Protein AF-A0A9P7VK94-F1 (afdb_monomer_lite)

Structure (mmCIF, N/CA/C/O backbone):
data_AF-A0A9P7VK94-F1
#
_entry.id   AF-A0A9P7VK94-F1
#
loop_
_atom_site.group_PDB
_atom_site.id
_atom_site.type_symbol
_atom_site.label_atom_id
_atom_site.label_alt_id
_atom_site.label_comp_id
_atom_site.label_asym_id
_atom_site.label_entity_id
_atom_site.label_seq_id
_atom_site.pdbx_PDB_ins_code
_atom_site.Cartn_x
_atom_site.Cartn_y
_atom_site.Cartn_z
_atom_site.occupancy
_atom_site.B_iso_or_equiv
_atom_site.auth_seq_id
_atom_site.auth_comp_id
_atom_site.auth_asym_id
_atom_site.auth_atom_id
_atom_site.pdbx_PDB_model_num
ATOM 1 N N . MET A 1 1 ? -29.814 30.868 -42.025 1.00 38.53 1 MET A N 1
ATOM 2 C CA . MET A 1 1 ? -28.896 31.730 -41.254 1.00 38.53 1 MET A CA 1
ATOM 3 C C . MET A 1 1 ? -28.331 30.869 -40.139 1.00 38.53 1 MET A C 1
ATOM 5 O O . MET A 1 1 ? -29.033 30.628 -39.169 1.00 38.53 1 MET A O 1
ATOM 9 N N . ALA A 1 2 ? -27.165 30.265 -40.372 1.00 44.91 2 ALA A N 1
ATOM 10 C CA . ALA A 1 2 ? -26.504 29.374 -39.423 1.00 44.91 2 ALA A CA 1
ATOM 11 C C . ALA A 1 2 ? -25.510 30.204 -38.603 1.00 44.91 2 ALA A C 1
ATOM 13 O O . ALA A 1 2 ? -24.722 30.949 -39.180 1.00 44.91 2 ALA A O 1
ATOM 14 N N . ASN A 1 3 ? -25.620 30.132 -37.278 1.00 48.69 3 ASN A N 1
ATOM 15 C CA . ASN A 1 3 ? -24.718 30.803 -36.350 1.00 48.69 3 ASN A CA 1
ATOM 16 C C . ASN A 1 3 ? -23.405 30.014 -36.275 1.00 48.69 3 ASN A C 1
ATOM 18 O O . ASN A 1 3 ? -23.358 28.971 -35.626 1.00 48.69 3 ASN A O 1
ATOM 22 N N . ASP A 1 4 ? -22.361 30.529 -36.921 1.00 53.28 4 ASP A N 1
ATOM 23 C CA . ASP A 1 4 ? -20.974 30.137 -36.674 1.00 53.28 4 ASP A CA 1
ATOM 24 C C . ASP A 1 4 ? -20.522 30.735 -35.334 1.00 53.28 4 ASP A C 1
ATOM 26 O O . ASP A 1 4 ? -20.194 31.919 -35.235 1.00 53.28 4 ASP A O 1
ATOM 30 N N . LEU A 1 5 ? -20.528 29.918 -34.280 1.00 63.12 5 LEU A N 1
ATOM 31 C CA . LEU A 1 5 ? -19.783 30.199 -33.054 1.00 63.12 5 LEU A CA 1
ATOM 32 C C . LEU A 1 5 ? -18.404 29.534 -33.174 1.00 63.12 5 LEU A C 1
ATOM 34 O O . LEU A 1 5 ? -18.348 28.326 -33.415 1.00 63.12 5 LEU A O 1
ATOM 38 N N . PRO A 1 6 ? -17.292 30.272 -33.003 1.00 62.91 6 PRO A N 1
ATOM 39 C CA . PRO A 1 6 ? -15.970 29.661 -32.990 1.00 62.91 6 PRO A CA 1
ATOM 40 C C . PRO A 1 6 ? -15.836 28.707 -31.789 1.00 62.91 6 PRO A C 1
ATOM 42 O O . PRO A 1 6 ? -16.446 28.954 -30.741 1.00 62.91 6 PRO A O 1
ATOM 45 N N . PRO A 1 7 ? -15.045 27.623 -31.910 1.00 61.84 7 PRO A N 1
ATOM 46 C CA . PRO A 1 7 ? -14.810 26.705 -30.804 1.00 61.84 7 PRO A CA 1
ATOM 47 C C . PRO A 1 7 ? -14.194 27.482 -29.640 1.00 61.84 7 PRO A C 1
ATOM 49 O O . PRO A 1 7 ? -13.179 28.163 -29.795 1.00 61.84 7 PRO A O 1
ATOM 52 N N . GLN A 1 8 ? -14.838 27.410 -28.477 1.00 61.84 8 GLN A N 1
ATOM 53 C CA . GLN A 1 8 ? -14.314 28.001 -27.254 1.00 61.84 8 GLN A CA 1
ATOM 54 C C . GLN A 1 8 ? -12.980 27.316 -26.950 1.00 61.84 8 GLN A C 1
ATOM 56 O O . GLN A 1 8 ? -12.931 26.120 -26.666 1.00 61.84 8 GLN A O 1
ATOM 61 N N . SER A 1 9 ? -11.893 28.071 -27.091 1.00 56.62 9 SER A N 1
ATOM 62 C CA . SER A 1 9 ? -10.553 27.633 -26.724 1.00 56.62 9 SER A CA 1
ATOM 63 C C . SER A 1 9 ? -10.539 27.359 -25.224 1.00 56.62 9 SER A C 1
ATOM 65 O O . SER A 1 9 ? -10.629 28.286 -24.420 1.00 56.62 9 SER A O 1
ATOM 67 N N . LEU A 1 10 ? -10.465 26.081 -24.851 1.00 58.06 10 LEU A N 1
ATOM 68 C CA . LEU A 1 10 ? -10.160 25.659 -23.488 1.00 58.06 10 LEU A CA 1
ATOM 69 C C . LEU A 1 10 ? -8.702 26.037 -23.218 1.00 58.06 10 LEU A C 1
ATOM 71 O O . LEU A 1 10 ? -7.778 25.274 -23.504 1.00 58.06 10 LEU A O 1
ATOM 75 N N . ALA A 1 11 ? -8.487 27.258 -22.732 1.00 57.84 11 ALA A N 1
ATOM 76 C CA . ALA A 1 11 ? -7.175 27.697 -22.298 1.00 57.84 11 ALA A CA 1
ATOM 77 C C . ALA A 1 11 ? -6.718 26.790 -21.144 1.00 57.84 11 ALA A C 1
ATOM 79 O O . ALA A 1 11 ? -7.405 26.665 -20.132 1.00 57.84 11 ALA A O 1
ATOM 80 N N . LEU A 1 12 ? -5.535 26.180 -21.285 1.00 49.38 12 LEU A N 1
ATOM 81 C CA . LEU A 1 12 ? -4.895 25.322 -20.271 1.00 49.38 12 LEU A CA 1
ATOM 82 C C . LEU A 1 12 ? -4.731 26.010 -18.898 1.00 49.38 12 LEU A C 1
ATOM 84 O O . LEU A 1 12 ? -4.459 25.347 -17.901 1.00 49.38 12 LEU A O 1
ATOM 88 N N . SER A 1 13 ? -4.928 27.327 -18.848 1.00 57.56 13 SER A N 1
ATOM 89 C CA . SER A 1 13 ? -4.998 28.158 -17.650 1.00 57.56 13 SER A CA 1
ATOM 90 C C . SER A 1 13 ? -6.129 27.770 -16.684 1.00 57.56 13 SER A C 1
ATOM 92 O O . SER A 1 13 ? -5.960 27.960 -15.485 1.00 57.56 13 SER A O 1
ATOM 94 N N . ASP A 1 14 ? -7.241 27.206 -17.173 1.00 54.38 14 ASP A N 1
ATOM 95 C CA . ASP A 1 14 ? -8.394 26.806 -16.337 1.00 54.38 14 ASP A CA 1
ATOM 96 C C . ASP A 1 14 ? -8.259 25.392 -15.745 1.00 54.38 14 ASP A C 1
ATOM 98 O O . ASP A 1 14 ? -9.015 25.001 -14.859 1.00 54.38 14 ASP A O 1
ATOM 102 N N . ILE A 1 15 ? -7.279 24.605 -16.200 1.00 57.62 15 ILE A N 1
ATOM 103 C CA . ILE A 1 15 ? -7.054 23.237 -15.698 1.00 57.62 15 ILE A CA 1
ATOM 104 C C . ILE A 1 15 ? -6.127 23.231 -14.474 1.00 57.62 15 ILE A C 1
ATOM 106 O O . ILE A 1 15 ? -6.078 22.249 -13.734 1.00 57.62 15 ILE A O 1
ATOM 110 N N . ILE A 1 16 ? -5.442 24.340 -14.184 1.00 59.62 16 ILE A N 1
ATOM 111 C CA . ILE A 1 16 ? -4.574 24.461 -13.008 1.00 59.62 16 ILE A CA 1
ATOM 112 C C . ILE A 1 16 ? -5.242 25.349 -11.960 1.00 59.62 16 ILE A C 1
ATOM 114 O O . ILE A 1 16 ? -4.695 26.349 -11.499 1.00 59.62 16 ILE A O 1
ATOM 118 N N . HIS A 1 17 ? -6.432 24.946 -11.517 1.00 55.78 17 HIS A N 1
ATOM 119 C CA . HIS A 1 17 ? -6.844 25.288 -10.163 1.00 55.78 17 HIS A CA 1
ATOM 120 C C . HIS A 1 17 ? -5.947 24.501 -9.211 1.00 55.78 17 HIS A C 1
ATOM 122 O O . HIS A 1 17 ? -6.201 23.342 -8.887 1.00 55.78 17 HIS A O 1
ATOM 128 N N . THR A 1 18 ? -4.848 25.135 -8.801 1.00 55.19 18 THR A N 1
ATOM 129 C CA . THR A 1 18 ? -4.023 24.698 -7.681 1.00 55.19 18 THR A CA 1
ATOM 130 C C . THR A 1 18 ? -4.954 24.474 -6.500 1.00 55.19 18 THR A C 1
ATOM 132 O O . THR A 1 18 ? -5.489 25.433 -5.937 1.00 55.19 18 THR A O 1
ATOM 135 N N . MET A 1 19 ? -5.204 23.206 -6.180 1.00 52.84 19 MET A N 1
ATOM 136 C CA . MET A 1 19 ? -5.904 22.806 -4.971 1.00 52.84 19 MET A CA 1
ATOM 137 C C . MET A 1 19 ? -5.321 23.614 -3.815 1.00 52.84 19 MET A C 1
ATOM 139 O O . MET A 1 19 ? -4.117 23.572 -3.557 1.00 52.84 19 MET A O 1
ATOM 143 N N . SER A 1 20 ? -6.184 24.416 -3.198 1.00 56.31 20 SER A N 1
ATOM 144 C CA . SER A 1 20 ? -5.881 25.197 -2.007 1.00 56.31 20 SER A CA 1
ATOM 145 C C . SER A 1 20 ? -5.134 24.312 -1.002 1.00 56.31 20 SER A C 1
ATOM 147 O O . SER A 1 20 ? -5.632 23.222 -0.697 1.00 56.31 20 SER A O 1
ATOM 149 N N . PRO A 1 21 ? -3.956 24.708 -0.490 1.00 57.28 21 PRO A N 1
ATOM 150 C CA . PRO A 1 21 ? -3.317 23.946 0.566 1.00 57.28 21 PRO A CA 1
ATOM 151 C C . PRO A 1 21 ? -4.213 24.023 1.806 1.00 57.28 21 PRO A C 1
ATOM 153 O O . PRO A 1 21 ? -4.443 25.100 2.357 1.00 57.28 21 PRO A O 1
ATOM 156 N N . SER A 1 22 ? -4.742 22.879 2.247 1.00 56.97 22 SER A N 1
ATOM 157 C CA . SER A 1 22 ? -5.351 22.780 3.572 1.00 56.97 22 SER A CA 1
ATOM 158 C C . SER A 1 22 ? -4.338 23.256 4.621 1.00 56.97 22 SER A C 1
ATOM 160 O O . SER A 1 22 ? -3.178 22.840 4.562 1.00 56.97 22 SER A O 1
ATOM 162 N N . PRO A 1 23 ? -4.732 24.104 5.588 1.00 53.62 23 PRO A N 1
ATOM 163 C CA . PRO A 1 23 ? -3.851 24.462 6.687 1.00 53.62 23 PRO A CA 1
ATOM 164 C C . PRO A 1 23 ? -3.536 23.195 7.489 1.00 53.62 23 PRO A C 1
ATOM 166 O O . PRO A 1 23 ? -4.416 22.597 8.108 1.00 53.62 23 PRO A O 1
ATOM 169 N N . ALA A 1 24 ? -2.279 22.758 7.428 1.00 54.72 24 ALA A N 1
ATOM 170 C CA . ALA A 1 24 ? -1.768 21.678 8.258 1.00 54.72 24 ALA A CA 1
ATOM 171 C C . ALA A 1 24 ? -1.848 22.080 9.745 1.00 54.72 24 ALA A C 1
ATOM 173 O O . ALA A 1 24 ? -1.677 23.262 10.065 1.00 54.72 24 ALA A O 1
ATOM 174 N N . PRO A 1 25 ? -2.088 21.130 10.668 1.00 52.72 25 PRO A N 1
ATOM 175 C CA . PRO A 1 25 ? -2.047 21.412 12.096 1.00 52.72 25 PRO A CA 1
ATOM 176 C C . PRO A 1 25 ? -0.659 21.943 12.468 1.00 52.72 25 PRO A C 1
ATOM 178 O O . PRO A 1 25 ? 0.363 21.336 12.143 1.00 52.72 25 PRO A O 1
ATOM 181 N N . GLN A 1 26 ? -0.624 23.101 13.128 1.00 49.91 26 GLN A N 1
ATOM 182 C CA . GLN A 1 26 ? 0.601 23.686 13.657 1.00 49.91 26 GLN A CA 1
ATOM 183 C C . GLN A 1 26 ? 1.147 22.765 14.748 1.00 49.91 26 GLN A C 1
ATOM 185 O O . GLN A 1 26 ? 0.704 22.809 15.893 1.00 49.91 26 GLN A O 1
ATOM 190 N N . ASN A 1 27 ? 2.106 21.917 14.382 1.00 42.09 27 ASN A N 1
ATOM 191 C CA . ASN A 1 27 ? 2.910 21.179 15.339 1.00 42.09 27 ASN A CA 1
ATOM 192 C C . ASN A 1 27 ? 3.916 22.166 15.946 1.00 42.09 27 ASN A C 1
ATOM 194 O O . ASN A 1 27 ? 5.015 22.368 15.427 1.00 42.09 27 ASN A O 1
ATOM 198 N N . MET A 1 28 ? 3.487 22.873 16.992 1.00 48.66 28 MET A N 1
ATOM 199 C CA . MET A 1 28 ? 4.412 23.529 17.904 1.00 48.66 28 MET A CA 1
ATOM 200 C C . MET A 1 28 ? 5.128 22.428 18.675 1.00 48.66 28 MET A C 1
ATOM 202 O O . MET A 1 28 ? 4.558 21.899 19.614 1.00 48.66 28 MET A O 1
ATOM 206 N N . GLU A 1 29 ? 6.344 22.085 18.261 1.00 44.62 29 GLU A N 1
ATOM 207 C CA . GLU A 1 29 ? 7.448 21.783 19.176 1.00 44.62 29 GLU A CA 1
ATOM 208 C C . GLU A 1 29 ? 8.745 21.635 18.379 1.00 44.62 29 GLU A C 1
ATOM 210 O O . GLU A 1 29 ? 9.026 20.672 17.668 1.00 44.62 29 GLU A O 1
ATOM 215 N N . GLN A 1 30 ? 9.512 22.712 18.460 1.00 44.06 30 GLN A N 1
ATOM 216 C CA . GLN A 1 30 ? 10.820 22.888 17.878 1.00 44.06 30 GLN A CA 1
ATOM 217 C C . GLN A 1 30 ? 11.860 22.221 18.786 1.00 44.06 30 GLN A C 1
ATOM 219 O O . GLN A 1 30 ? 11.897 22.482 19.986 1.00 44.06 30 GLN A O 1
ATOM 224 N N . SER A 1 31 ? 12.817 21.546 18.147 1.00 44.50 31 SER A N 1
ATOM 225 C CA . SER A 1 31 ? 14.194 21.310 18.615 1.00 44.50 31 SER A CA 1
ATOM 226 C C . SER A 1 31 ? 14.455 20.082 19.500 1.00 44.50 31 SER A C 1
ATOM 228 O O . SER A 1 31 ? 14.476 20.181 20.719 1.00 44.50 31 SER A O 1
ATOM 230 N N . GLN A 1 32 ? 14.935 18.995 18.891 1.00 42.47 32 GLN A N 1
ATOM 231 C CA . GLN A 1 32 ? 16.367 18.688 18.991 1.00 42.47 32 GLN A CA 1
ATOM 232 C C . GLN A 1 32 ? 16.825 17.721 17.893 1.00 42.47 32 GLN A C 1
ATOM 234 O O . GLN A 1 32 ? 16.215 16.700 17.604 1.00 42.47 32 GLN A O 1
ATOM 239 N N . SER A 1 33 ? 17.906 18.144 17.251 1.00 43.62 33 SER A N 1
ATOM 240 C CA . SER A 1 33 ? 18.686 17.455 16.232 1.00 43.62 33 SER A CA 1
ATOM 241 C C . SER A 1 33 ? 19.326 16.166 16.767 1.00 43.62 33 SER A C 1
ATOM 243 O O . SER A 1 33 ? 19.689 16.117 17.940 1.00 43.62 33 SER A O 1
ATOM 245 N N . VAL A 1 34 ? 19.562 15.210 15.861 1.00 42.47 34 VAL A N 1
ATOM 246 C CA . VAL A 1 34 ? 20.831 14.481 15.628 1.00 42.47 34 VAL A CA 1
ATOM 247 C C . VAL A 1 34 ? 20.590 12.978 15.389 1.00 42.47 34 VAL A C 1
ATOM 249 O O . VAL A 1 34 ? 20.201 12.243 16.283 1.00 42.47 34 VAL A O 1
ATOM 252 N N . ASN A 1 35 ? 20.965 12.556 14.177 1.00 40.16 35 ASN A N 1
ATOM 253 C CA . ASN A 1 35 ? 21.315 11.206 13.719 1.00 40.16 35 ASN A CA 1
ATOM 254 C C . ASN A 1 35 ? 20.217 10.149 13.535 1.00 40.16 35 ASN A C 1
ATOM 256 O O . ASN A 1 35 ? 19.544 9.696 14.451 1.00 40.16 35 ASN A O 1
ATOM 260 N N . GLY A 1 36 ? 20.123 9.695 12.283 1.00 47.69 36 GLY A N 1
ATOM 261 C CA . GLY A 1 36 ? 19.383 8.510 11.900 1.00 47.69 36 GLY A CA 1
ATOM 262 C C . GLY A 1 36 ? 20.110 7.241 12.322 1.00 47.69 36 GLY A C 1
ATOM 263 O O . GLY A 1 36 ? 21.215 6.997 11.860 1.00 47.69 36 GLY A O 1
ATOM 264 N N . THR A 1 37 ? 19.437 6.446 13.145 1.00 47.00 37 THR A N 1
ATOM 265 C CA . THR A 1 37 ? 19.508 4.971 13.205 1.00 47.00 37 THR A CA 1
ATOM 266 C C . THR A 1 37 ? 18.325 4.358 13.975 1.00 47.00 37 THR A C 1
ATOM 268 O O . THR A 1 37 ? 18.226 3.140 14.057 1.00 47.00 37 THR A O 1
ATOM 271 N N . ASP A 1 38 ? 17.370 5.149 14.473 1.00 43.16 38 ASP A N 1
ATOM 272 C CA . ASP A 1 38 ? 16.399 4.646 15.462 1.00 43.16 38 ASP A CA 1
ATOM 273 C C . ASP A 1 38 ? 15.073 4.157 14.855 1.00 43.16 38 ASP A C 1
ATOM 275 O O . ASP A 1 38 ? 14.166 3.716 15.565 1.00 43.16 38 ASP A O 1
ATOM 279 N N . THR A 1 39 ? 14.925 4.196 13.527 1.00 49.41 39 THR A N 1
ATOM 280 C CA . THR A 1 39 ? 13.694 3.713 12.879 1.00 49.41 39 THR A CA 1
ATOM 281 C C . THR A 1 39 ? 13.597 2.181 12.886 1.00 49.41 39 THR A C 1
ATOM 283 O O . THR A 1 39 ? 12.490 1.649 12.848 1.00 49.41 39 THR A O 1
ATOM 286 N N . GLU A 1 40 ? 14.718 1.458 13.002 1.00 49.66 40 GLU A N 1
ATOM 287 C CA . GLU A 1 40 ? 14.709 -0.012 13.068 1.00 49.66 40 GLU A CA 1
ATOM 288 C C . GLU A 1 40 ? 14.445 -0.573 14.473 1.00 49.66 40 GLU A C 1
ATOM 290 O O . GLU A 1 40 ? 13.858 -1.650 14.594 1.00 49.66 40 GLU A O 1
ATOM 295 N N . GLU A 1 41 ? 14.814 0.129 15.549 1.00 46.66 41 GLU A N 1
ATOM 296 C CA . GLU A 1 41 ? 14.575 -0.379 16.910 1.00 46.66 41 GLU A CA 1
ATOM 297 C C . GLU A 1 41 ? 13.103 -0.308 17.317 1.00 46.66 41 GLU A C 1
ATOM 299 O O . GLU A 1 41 ? 12.611 -1.197 18.017 1.00 46.66 41 GLU A O 1
ATOM 304 N N . ARG A 1 42 ? 12.344 0.665 16.796 1.00 46.56 42 ARG A N 1
ATOM 305 C CA . ARG A 1 42 ? 10.898 0.727 17.051 1.00 46.56 42 ARG A CA 1
ATOM 306 C C . ARG A 1 42 ? 10.138 -0.461 16.451 1.00 46.56 42 ARG A C 1
ATOM 308 O O . ARG A 1 42 ? 9.092 -0.829 16.977 1.00 46.56 42 ARG A O 1
ATOM 315 N N . ALA A 1 43 ? 10.669 -1.088 15.401 1.00 47.91 43 ALA A N 1
ATOM 316 C CA . ALA A 1 43 ? 10.072 -2.272 14.784 1.00 47.91 43 ALA A CA 1
ATOM 317 C C . ALA A 1 43 ? 10.385 -3.584 15.533 1.00 47.91 43 ALA A C 1
ATOM 319 O O . ALA A 1 43 ? 9.700 -4.578 15.308 1.00 47.91 43 ALA A O 1
ATOM 320 N N . ARG A 1 44 ? 11.386 -3.605 16.431 1.00 47.88 44 ARG A N 1
ATOM 321 C CA . ARG A 1 44 ? 11.758 -4.802 17.216 1.00 47.88 44 ARG A CA 1
ATOM 322 C C . ARG A 1 44 ? 11.072 -4.890 18.583 1.00 47.88 44 ARG A C 1
ATOM 324 O O . ARG A 1 44 ? 11.124 -5.942 19.205 1.00 47.88 44 ARG A O 1
ATOM 331 N N . SER A 1 45 ? 10.380 -3.837 19.022 1.00 43.56 45 SER A N 1
ATOM 332 C CA . SER A 1 45 ? 9.538 -3.844 20.231 1.00 43.56 45 SER A CA 1
ATOM 333 C C . SER A 1 45 ? 8.075 -4.146 19.884 1.00 43.56 45 SER A C 1
ATOM 335 O O . SER A 1 45 ? 7.151 -3.399 20.192 1.00 43.56 45 SER A O 1
ATOM 337 N N . LEU A 1 46 ? 7.875 -5.237 19.154 1.00 48.16 46 LEU A N 1
ATOM 338 C CA . LEU A 1 46 ? 6.579 -5.887 18.984 1.00 48.16 46 LEU A CA 1
ATOM 339 C C . LEU A 1 46 ? 6.755 -7.336 19.420 1.00 48.16 46 LEU A C 1
ATOM 341 O O . LEU A 1 46 ? 6.459 -8.264 18.671 1.00 48.16 46 LEU A O 1
ATOM 345 N N . ASP A 1 47 ? 7.278 -7.533 20.631 1.00 47.12 47 ASP A N 1
ATOM 346 C CA . ASP A 1 47 ? 6.983 -8.785 21.310 1.00 47.12 47 ASP A CA 1
ATOM 347 C C . ASP A 1 47 ? 5.450 -8.858 21.358 1.00 47.12 47 ASP A C 1
ATOM 349 O O . ASP A 1 47 ? 4.821 -7.889 21.815 1.00 47.12 47 ASP A O 1
ATOM 353 N N . PRO A 1 48 ? 4.820 -9.914 20.805 1.00 50.84 48 PRO A N 1
ATOM 354 C CA . PRO A 1 48 ? 3.379 -10.062 20.910 1.00 50.84 48 PRO A CA 1
ATOM 355 C C . PRO A 1 48 ? 3.061 -9.908 22.392 1.00 50.84 48 PRO A C 1
ATOM 357 O O . PRO A 1 48 ? 3.761 -10.536 23.197 1.00 50.84 48 PRO A O 1
ATOM 360 N N . PRO A 1 49 ? 2.102 -9.040 22.777 1.00 49.97 49 PRO A N 1
ATOM 361 C CA . PRO A 1 49 ? 1.805 -8.844 24.181 1.00 49.97 49 PRO A CA 1
ATOM 362 C C . PRO A 1 49 ? 1.631 -10.239 24.757 1.00 49.97 49 PRO A C 1
ATOM 364 O O . PRO A 1 49 ? 0.792 -11.004 24.264 1.00 49.97 49 PRO A O 1
ATOM 367 N N . GLN A 1 50 ? 2.489 -10.601 25.727 1.00 55.03 50 GLN A N 1
ATOM 368 C CA . GLN A 1 50 ? 2.271 -11.803 26.524 1.00 55.03 50 GLN A CA 1
ATOM 369 C C . GLN A 1 50 ? 0.785 -11.817 26.836 1.00 55.03 50 GLN A C 1
ATOM 371 O O . GLN A 1 50 ? 0.207 -10.746 27.034 1.00 55.03 50 GLN A O 1
ATOM 376 N N . VAL A 1 51 ? 0.152 -12.986 26.793 1.00 53.59 51 VAL A N 1
ATOM 377 C CA . VAL A 1 51 ? -1.267 -13.117 27.123 1.00 53.59 51 VAL A CA 1
ATOM 378 C C . VAL A 1 51 ? -1.407 -12.726 28.594 1.00 53.59 51 VAL A C 1
ATOM 380 O O . VAL A 1 51 ? -1.343 -13.554 29.496 1.00 53.59 51 VAL A O 1
ATOM 383 N N . ILE A 1 52 ? -1.470 -11.420 28.831 1.00 63.00 52 ILE A N 1
ATOM 384 C CA . ILE A 1 52 ? -1.599 -10.785 30.119 1.00 63.00 52 ILE A CA 1
ATOM 385 C C . ILE A 1 52 ? -2.980 -11.229 30.540 1.00 63.00 52 ILE A C 1
ATOM 387 O O . ILE A 1 52 ? -3.968 -10.936 29.863 1.00 63.00 52 ILE A O 1
ATOM 391 N N . ASP A 1 53 ? -3.050 -11.998 31.620 1.00 72.00 53 ASP A N 1
ATOM 392 C CA . ASP A 1 53 ? -4.328 -12.399 32.174 1.00 72.00 53 ASP A CA 1
ATOM 393 C C . ASP A 1 53 ? -4.979 -11.168 32.815 1.00 72.00 53 ASP A C 1
ATOM 395 O O . ASP A 1 53 ? -4.860 -10.902 34.012 1.00 72.00 53 ASP A O 1
ATOM 399 N N . LEU A 1 54 ? -5.646 -10.371 31.977 1.00 74.69 54 LEU A N 1
ATOM 400 C CA . LEU A 1 54 ? -6.331 -9.135 32.353 1.00 74.69 54 LEU A CA 1
ATOM 401 C C . LEU A 1 54 ? -7.371 -9.397 33.454 1.00 74.69 54 LEU A C 1
ATOM 403 O O . LEU A 1 54 ? -7.672 -8.505 34.249 1.00 74.69 54 LEU A O 1
ATOM 407 N N . LYS A 1 55 ? -7.887 -10.634 33.547 1.00 76.31 55 LYS A N 1
ATOM 408 C CA . LYS A 1 55 ? -8.811 -11.047 34.609 1.00 76.31 55 LYS A CA 1
ATOM 409 C C . LYS A 1 55 ? -8.100 -11.158 35.953 1.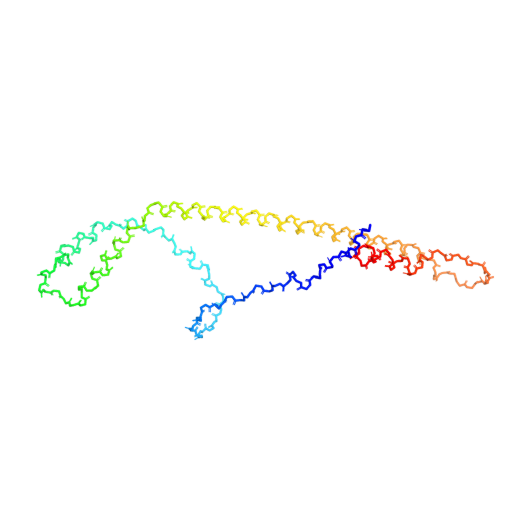00 76.31 55 LYS A C 1
ATOM 411 O O . LYS A 1 55 ? -8.662 -10.704 36.945 1.00 76.31 55 LYS A O 1
ATOM 416 N N . SER A 1 56 ? -6.874 -11.682 35.987 1.00 82.81 56 SER A N 1
ATOM 417 C CA . SER A 1 56 ? -6.056 -11.758 37.205 1.00 82.81 56 SER A CA 1
ATOM 418 C C . SER A 1 56 ? -5.740 -10.364 37.762 1.00 82.81 56 SER A C 1
ATOM 420 O O . SER A 1 56 ? -5.940 -10.107 38.950 1.00 82.81 56 SER A O 1
ATOM 422 N N . TYR A 1 57 ? -5.371 -9.407 36.902 1.00 80.00 57 TYR A N 1
ATOM 423 C CA . TYR A 1 57 ? -5.137 -8.021 37.333 1.00 80.00 57 TYR A CA 1
ATOM 424 C C . TYR A 1 57 ? -6.411 -7.329 37.824 1.00 80.00 57 TYR A C 1
ATOM 426 O O . TYR A 1 57 ? -6.384 -6.661 38.858 1.00 80.00 57 TYR A O 1
ATOM 434 N N . ARG A 1 58 ? -7.542 -7.532 37.137 1.00 80.38 58 ARG A N 1
ATOM 435 C CA . ARG A 1 58 ? -8.846 -7.010 37.572 1.00 80.38 58 ARG A CA 1
ATOM 436 C C . ARG A 1 58 ? -9.274 -7.606 38.916 1.00 80.38 58 ARG A C 1
ATOM 438 O O . ARG A 1 58 ? -9.771 -6.876 39.770 1.00 80.38 58 ARG A O 1
ATOM 445 N N . HIS A 1 59 ? -9.049 -8.902 39.124 1.00 82.44 59 HIS A N 1
ATOM 446 C CA . HIS A 1 59 ? -9.339 -9.567 40.391 1.00 82.44 59 HIS A CA 1
ATOM 447 C C . HIS A 1 59 ? -8.470 -9.018 41.524 1.00 82.44 59 HIS A C 1
ATOM 449 O O . HIS A 1 59 ? -9.003 -8.658 42.565 1.00 82.44 59 HIS A O 1
ATOM 455 N N . LYS A 1 60 ? -7.168 -8.833 41.285 1.00 83.75 60 LYS A N 1
ATOM 456 C CA . LYS A 1 60 ? -6.239 -8.250 42.260 1.00 83.75 60 LYS A CA 1
ATOM 457 C C . LYS A 1 60 ? -6.598 -6.806 42.633 1.00 83.75 60 LYS A C 1
ATOM 459 O O . LYS A 1 60 ? -6.524 -6.430 43.795 1.00 83.75 60 LYS A O 1
ATOM 464 N N . LEU A 1 61 ? -7.021 -5.989 41.666 1.00 80.50 61 LEU A N 1
ATOM 465 C CA . LEU A 1 61 ? -7.536 -4.633 41.917 1.00 80.50 61 LEU A CA 1
ATOM 466 C C . LEU A 1 61 ? -8.824 -4.643 42.748 1.00 80.50 61 LEU A C 1
ATOM 468 O O . LEU A 1 61 ? -9.010 -3.770 43.594 1.00 80.50 61 LEU A O 1
ATOM 472 N N . SER A 1 62 ? -9.681 -5.642 42.530 1.00 81.38 62 SER A N 1
ATOM 473 C CA . SER A 1 62 ? -10.888 -5.846 43.329 1.00 81.38 62 SER A CA 1
ATOM 474 C C . SER A 1 62 ? -10.577 -6.332 44.748 1.00 81.38 62 SER A C 1
ATOM 476 O O . SER A 1 62 ? -11.172 -5.833 45.698 1.00 81.38 62 SER A O 1
ATOM 478 N N . GLU A 1 63 ? -9.598 -7.225 44.907 1.00 82.44 63 GLU A N 1
ATOM 479 C CA . GLU A 1 63 ? -9.112 -7.725 46.200 1.00 82.44 63 GLU A CA 1
ATOM 480 C C . GLU A 1 63 ? -8.484 -6.610 47.048 1.00 82.44 63 GLU A C 1
ATOM 482 O O . GLU A 1 63 ? -8.703 -6.540 48.254 1.00 82.44 63 GLU A O 1
ATOM 487 N N . MET A 1 64 ? -7.776 -5.674 46.411 1.00 76.50 64 MET A N 1
ATOM 488 C CA . MET A 1 64 ? -7.243 -4.472 47.062 1.00 76.50 64 MET A CA 1
ATOM 489 C C . MET A 1 64 ? -8.317 -3.401 47.350 1.00 76.50 64 MET A C 1
ATOM 491 O O . MET A 1 64 ? -7.994 -2.316 47.828 1.00 76.50 64 MET A O 1
ATOM 495 N N . GLY A 1 65 ? -9.590 -3.676 47.050 1.00 72.38 65 GLY A N 1
ATOM 496 C CA . GLY A 1 65 ? -10.724 -2.802 47.353 1.00 72.38 65 GLY A CA 1
ATOM 497 C C . GLY A 1 65 ? -10.925 -1.636 46.382 1.00 72.38 65 GLY A C 1
ATOM 498 O O . GLY A 1 65 ? -11.945 -0.958 46.459 1.00 72.38 65 GLY A O 1
ATOM 499 N N . PHE A 1 66 ? -10.038 -1.427 45.407 1.00 72.94 66 PHE A N 1
ATOM 500 C CA . PHE A 1 66 ? -10.109 -0.287 44.483 1.00 72.94 66 PHE A CA 1
ATOM 501 C C . PHE A 1 66 ? -11.285 -0.344 43.486 1.00 72.94 66 PHE A C 1
ATOM 503 O O . PHE A 1 66 ? -11.474 0.591 42.710 1.00 72.94 66 PHE A O 1
ATOM 510 N N . SER A 1 67 ? -12.083 -1.420 43.490 1.00 68.00 67 SER A N 1
ATOM 511 C CA . SER A 1 67 ? -13.293 -1.565 42.669 1.00 68.00 67 SER A CA 1
ATOM 512 C C . SER A 1 67 ? -14.571 -1.006 43.313 1.00 68.00 67 SER A C 1
ATOM 514 O O . SER A 1 67 ? -15.562 -0.844 42.605 1.00 68.00 67 SER A O 1
ATOM 516 N N . SER A 1 68 ? -14.580 -0.731 44.626 1.00 64.44 68 SER A N 1
ATOM 517 C CA . SER A 1 68 ? -15.730 -0.145 45.334 1.00 64.44 68 SER A CA 1
ATOM 518 C C . SER A 1 68 ? -15.412 1.278 45.793 1.00 64.44 68 SER A C 1
ATOM 520 O O . SER A 1 68 ? -14.318 1.558 46.275 1.00 64.44 68 SER A O 1
ATOM 522 N N . SER A 1 69 ? -16.384 2.186 45.678 1.00 58.41 69 SER A N 1
ATOM 523 C CA . SER A 1 69 ? -16.254 3.589 46.102 1.00 58.41 69 SER A CA 1
ATOM 524 C C . SER A 1 69 ? -16.019 3.757 47.615 1.00 58.41 69 SER A C 1
ATOM 526 O O . SER A 1 69 ? -15.711 4.863 48.055 1.00 58.41 69 SER A O 1
ATOM 528 N N . GLU A 1 70 ? -16.172 2.693 48.407 1.00 58.34 70 GLU A N 1
ATOM 529 C CA . GLU A 1 70 ? -16.213 2.719 49.877 1.00 58.34 70 GLU A CA 1
ATOM 530 C C . GLU A 1 70 ? -14.866 2.470 50.579 1.00 58.34 70 GLU A C 1
ATOM 532 O O . GLU A 1 70 ? -14.827 2.261 51.789 1.00 58.34 70 GLU A O 1
ATOM 537 N N . THR A 1 71 ? -13.728 2.503 49.881 1.00 58.41 71 THR A N 1
ATOM 538 C CA . THR A 1 71 ? -12.431 2.367 50.567 1.00 58.41 71 THR A CA 1
ATOM 539 C C . THR A 1 71 ? -11.985 3.694 51.185 1.00 58.41 71 THR A C 1
ATOM 541 O O . THR A 1 71 ? -11.421 4.550 50.492 1.00 58.41 71 THR A O 1
ATOM 544 N N . GLU A 1 72 ? -12.189 3.840 52.496 1.00 61.25 72 GLU A N 1
ATOM 545 C CA . GLU A 1 72 ? -11.699 4.971 53.306 1.00 61.25 72 GLU A CA 1
ATOM 546 C C . GLU A 1 72 ? -10.161 5.015 53.431 1.00 61.25 72 GLU A C 1
ATOM 548 O O . GLU A 1 72 ? -9.602 6.052 53.780 1.00 61.25 72 GLU A O 1
ATOM 553 N N . SER A 1 73 ? -9.453 3.924 53.107 1.00 68.12 73 SER A N 1
ATOM 554 C CA . SER A 1 73 ? -7.995 3.798 53.272 1.00 68.12 73 SER A CA 1
ATOM 555 C C . SER A 1 73 ? -7.156 4.173 52.043 1.00 68.12 73 SER A C 1
ATOM 557 O O . SER A 1 73 ? -5.947 4.356 52.175 1.00 68.12 73 SER A O 1
ATOM 559 N N . ALA A 1 74 ? -7.762 4.293 50.857 1.00 75.06 74 ALA A N 1
ATOM 560 C CA . ALA A 1 74 ? -7.047 4.599 49.618 1.00 75.06 74 ALA A CA 1
ATOM 561 C C . ALA A 1 74 ? -6.832 6.107 49.449 1.00 75.06 74 ALA A C 1
ATOM 563 O O . ALA A 1 74 ? -7.787 6.898 49.467 1.00 75.06 74 ALA A O 1
ATOM 564 N N . THR A 1 75 ? -5.585 6.510 49.204 1.00 82.56 75 THR A N 1
ATOM 565 C CA . THR A 1 75 ? -5.267 7.903 48.881 1.00 82.56 75 THR A CA 1
ATOM 566 C C . THR A 1 75 ? -5.907 8.309 47.549 1.00 82.56 75 THR A C 1
ATOM 568 O O . THR A 1 75 ? -6.122 7.488 46.654 1.00 82.56 75 THR A O 1
ATOM 571 N N . SER A 1 76 ? -6.196 9.605 47.379 1.00 83.31 76 SER A N 1
ATOM 572 C CA . SER A 1 76 ? -6.779 10.141 46.134 1.00 83.31 76 SER A CA 1
ATOM 573 C C . SER A 1 76 ? -5.976 9.736 44.888 1.00 83.31 76 SER A C 1
ATOM 575 O O . SER A 1 76 ? -6.546 9.363 43.866 1.00 83.31 76 SER A O 1
ATOM 577 N N . ARG A 1 77 ? -4.642 9.729 45.009 1.00 85.81 77 ARG A N 1
ATOM 578 C CA . ARG A 1 77 ? -3.709 9.361 43.938 1.00 85.81 77 ARG A CA 1
ATOM 579 C C . ARG A 1 77 ? -3.757 7.872 43.587 1.00 85.81 77 ARG A C 1
ATOM 581 O O . ARG A 1 77 ? -3.687 7.522 42.415 1.00 85.81 77 ARG A O 1
ATOM 588 N N . GLU A 1 78 ? -3.873 6.990 44.576 1.00 85.38 78 GLU A N 1
ATOM 589 C CA . GLU A 1 78 ? -4.005 5.546 44.332 1.00 85.38 78 GLU A CA 1
ATOM 590 C C . GLU A 1 78 ? -5.323 5.221 43.633 1.00 85.38 78 GLU A C 1
ATOM 592 O O . GLU A 1 78 ? -5.344 4.395 42.723 1.00 85.38 78 GLU A O 1
ATOM 597 N N . ARG A 1 79 ? -6.403 5.925 43.991 1.00 83.50 79 ARG A N 1
ATOM 598 C CA . ARG A 1 79 ? -7.705 5.786 43.330 1.00 83.50 79 ARG A CA 1
ATOM 599 C C . ARG A 1 79 ? -7.653 6.232 41.867 1.00 83.50 79 ARG A C 1
ATOM 601 O O . ARG A 1 79 ? -8.197 5.548 41.005 1.00 83.50 79 ARG A O 1
ATOM 608 N N . GLU A 1 80 ? -6.975 7.339 41.574 1.00 87.75 80 GLU A N 1
ATOM 609 C CA . GLU A 1 80 ? -6.768 7.817 40.202 1.00 87.75 80 GLU A CA 1
ATOM 610 C C . GLU A 1 80 ? -5.958 6.814 39.368 1.00 87.75 80 GLU A C 1
ATOM 612 O O . GLU A 1 80 ? -6.379 6.435 38.275 1.00 87.75 80 GLU A O 1
ATOM 617 N N . LEU A 1 81 ? -4.839 6.318 39.907 1.00 87.75 81 LEU A N 1
ATOM 618 C CA . LEU A 1 81 ? -4.013 5.301 39.252 1.00 87.75 81 LEU A CA 1
ATOM 619 C C . LEU A 1 81 ? -4.792 4.002 39.018 1.00 87.75 81 LEU A C 1
ATOM 621 O O . LEU A 1 81 ? -4.737 3.452 37.922 1.00 87.75 81 LEU A O 1
ATOM 625 N N . ALA A 1 82 ? -5.549 3.530 40.010 1.00 85.19 82 ALA A N 1
ATOM 626 C CA . ALA A 1 82 ? -6.381 2.341 39.876 1.00 85.19 82 ALA A CA 1
ATOM 627 C C . ALA A 1 82 ? -7.464 2.520 38.807 1.00 85.19 82 ALA A C 1
ATOM 629 O O . ALA A 1 82 ? -7.684 1.606 38.019 1.00 85.19 82 ALA A O 1
ATOM 630 N N . ASN A 1 83 ? -8.090 3.698 38.728 1.00 85.44 83 ASN A N 1
ATOM 631 C CA . ASN A 1 83 ? -9.086 4.012 37.705 1.00 85.44 83 ASN A CA 1
ATOM 632 C C . ASN A 1 83 ? -8.465 4.087 36.300 1.00 85.44 83 ASN A C 1
ATOM 634 O O . ASN A 1 83 ? -9.021 3.546 35.348 1.00 85.44 83 ASN A O 1
ATOM 638 N N . MET A 1 84 ? -7.276 4.683 36.163 1.00 84.31 84 MET A N 1
ATOM 639 C CA . MET A 1 84 ? -6.532 4.670 34.899 1.00 84.31 84 MET A CA 1
ATOM 640 C C . MET A 1 84 ? -6.158 3.249 34.478 1.00 84.31 84 MET A C 1
ATOM 642 O O . MET A 1 84 ? -6.335 2.887 33.319 1.00 84.31 84 MET A O 1
ATOM 646 N N . VAL A 1 85 ? -5.696 2.415 35.412 1.00 85.31 85 VAL A N 1
ATOM 647 C CA . VAL A 1 85 ? -5.405 1.005 35.134 1.00 85.31 85 VAL A CA 1
ATOM 648 C C . VAL A 1 85 ? -6.685 0.251 34.770 1.00 85.31 85 VAL A C 1
ATOM 650 O O . VAL A 1 85 ? -6.665 -0.517 33.817 1.00 85.31 85 VAL A O 1
ATOM 653 N N . LEU A 1 86 ? -7.813 0.495 35.444 1.00 82.44 86 LEU A N 1
ATOM 654 C CA . LEU A 1 86 ? -9.101 -0.112 35.093 1.00 82.44 86 LEU A CA 1
ATOM 655 C C . LEU A 1 86 ? -9.550 0.289 33.683 1.00 82.44 86 LEU A C 1
ATOM 657 O O . LEU A 1 86 ? -9.972 -0.573 32.923 1.00 82.44 86 LEU A O 1
ATOM 661 N N . SER A 1 87 ? -9.404 1.569 33.334 1.00 81.75 87 SER A N 1
ATOM 662 C CA . SER A 1 87 ? -9.663 2.125 32.001 1.00 81.75 87 SER A CA 1
ATOM 663 C C . SER A 1 87 ? -8.802 1.452 30.926 1.00 81.75 87 SER A C 1
ATOM 665 O O . SER A 1 87 ? -9.316 1.018 29.896 1.00 81.75 87 SER A O 1
ATOM 667 N N . LEU A 1 88 ? -7.505 1.275 31.194 1.00 81.00 88 LEU A N 1
ATOM 668 C CA . LEU A 1 88 ? -6.587 0.566 30.301 1.00 81.00 88 LEU A CA 1
ATOM 669 C C . LEU A 1 88 ? -6.911 -0.932 30.199 1.00 81.00 88 LEU A C 1
ATOM 671 O O . LEU A 1 88 ? -6.780 -1.514 29.128 1.00 81.00 88 LEU A O 1
ATOM 675 N N . LEU A 1 89 ? -7.366 -1.564 31.283 1.00 79.25 89 LEU A N 1
ATOM 676 C CA . LEU A 1 89 ? -7.820 -2.959 31.279 1.00 79.25 89 LEU A CA 1
ATOM 677 C C . LEU A 1 89 ? -9.172 -3.123 30.558 1.00 79.25 89 LEU A C 1
ATOM 679 O O . LEU A 1 89 ? -9.425 -4.168 29.961 1.00 79.25 89 LEU A O 1
ATOM 683 N N . ASP A 1 90 ? -10.021 -2.092 30.568 1.00 75.50 90 ASP A N 1
ATOM 684 C CA . ASP A 1 90 ? -11.262 -2.003 29.787 1.00 75.50 90 ASP A CA 1
ATOM 685 C C . ASP A 1 90 ? -11.034 -1.606 28.322 1.00 75.50 90 ASP A C 1
ATOM 687 O O . ASP A 1 90 ? -11.987 -1.587 27.535 1.00 75.50 90 ASP A O 1
ATOM 691 N N . ALA A 1 91 ? -9.780 -1.399 27.903 1.00 62.44 91 ALA A N 1
ATOM 692 C CA . ALA A 1 91 ? -9.415 -1.187 26.503 1.00 62.44 91 ALA A CA 1
ATOM 693 C C . ALA A 1 91 ? -9.779 -2.374 25.585 1.00 62.44 91 ALA A C 1
ATOM 695 O O . ALA A 1 91 ? -9.596 -2.287 24.377 1.00 62.44 91 ALA A O 1
ATOM 696 N N . GLY A 1 92 ? -10.371 -3.455 26.108 1.00 60.28 92 GLY A N 1
ATOM 697 C CA . GLY A 1 92 ? -11.042 -4.517 25.350 1.00 60.28 92 GLY A CA 1
ATOM 698 C C . GLY A 1 92 ? -12.347 -4.111 24.641 1.00 60.28 92 GLY A C 1
ATOM 699 O O . GLY A 1 92 ? -13.117 -4.987 24.259 1.00 60.28 92 GLY A O 1
ATOM 700 N N . ARG A 1 93 ? -12.627 -2.814 24.459 1.00 63.66 93 ARG A N 1
ATOM 701 C CA . ARG A 1 93 ? -13.817 -2.301 23.752 1.00 63.66 93 ARG A CA 1
ATOM 702 C C . ARG A 1 93 ? -13.558 -1.893 22.301 1.00 63.66 93 ARG A C 1
ATOM 704 O O . ARG A 1 93 ? -14.303 -1.082 21.757 1.00 63.66 93 ARG A O 1
ATOM 711 N N . TRP A 1 94 ? -12.531 -2.440 21.658 1.00 69.44 94 TRP A N 1
ATOM 712 C CA . TRP A 1 94 ? -12.454 -2.350 20.202 1.00 69.44 94 TRP A CA 1
ATOM 713 C C . TRP A 1 94 ? -13.646 -3.120 19.641 1.00 69.44 94 TRP A C 1
ATOM 715 O O . TRP A 1 94 ? -13.758 -4.327 19.857 1.00 69.44 94 TRP A O 1
ATOM 725 N N . ASP A 1 95 ? -14.567 -2.417 18.981 1.00 81.56 95 ASP A N 1
ATOM 726 C CA . ASP A 1 95 ? -15.670 -3.068 18.284 1.00 81.56 95 ASP A CA 1
ATOM 727 C C . ASP A 1 95 ? -15.052 -4.019 17.243 1.00 81.56 95 ASP A C 1
ATOM 729 O O . ASP A 1 95 ? -14.336 -3.552 16.348 1.00 81.56 95 ASP A O 1
ATOM 733 N N . PRO A 1 96 ? -15.272 -5.344 17.337 1.00 84.69 96 PRO A N 1
ATOM 734 C CA . PRO A 1 96 ? -14.693 -6.298 16.393 1.00 84.69 96 PRO A CA 1
ATOM 735 C C . PRO A 1 96 ? -15.095 -5.973 14.950 1.00 84.69 96 PRO A C 1
ATOM 737 O O . PRO A 1 96 ? -14.331 -6.221 14.019 1.00 84.69 96 PRO A O 1
ATOM 740 N N . THR A 1 97 ? -16.255 -5.340 14.763 1.00 87.62 97 THR A N 1
ATOM 741 C CA . THR A 1 97 ? -16.718 -4.850 13.464 1.00 87.62 97 THR A CA 1
ATOM 742 C C . THR A 1 97 ? -15.842 -3.711 12.945 1.00 87.62 97 THR A C 1
ATOM 744 O O . THR A 1 97 ? -15.525 -3.663 11.758 1.00 87.62 97 THR A O 1
ATOM 747 N N . GLN A 1 98 ? -15.424 -2.793 13.820 1.00 90.38 98 GLN A N 1
ATOM 748 C CA . GLN A 1 98 ? -14.509 -1.709 13.472 1.00 90.38 98 GLN A CA 1
ATOM 749 C C . GLN A 1 98 ? -13.127 -2.252 13.113 1.00 90.38 98 GLN A C 1
ATOM 751 O O . GLN A 1 98 ? -12.548 -1.818 12.119 1.00 90.38 98 GLN A O 1
ATOM 756 N N . LEU A 1 99 ? -12.627 -3.229 13.872 1.00 90.81 99 LEU A N 1
ATOM 757 C CA . LEU A 1 99 ? -11.346 -3.871 13.588 1.00 90.81 99 LEU A CA 1
ATOM 758 C C . LEU A 1 99 ? -11.376 -4.609 12.244 1.00 90.81 99 LEU A C 1
ATOM 760 O O . LEU A 1 99 ? -10.434 -4.503 11.463 1.00 90.81 99 LEU A O 1
ATOM 764 N N . PHE A 1 100 ? -12.484 -5.282 11.927 1.00 93.19 100 PHE A N 1
ATOM 765 C CA . PHE A 1 100 ? -12.670 -5.923 10.627 1.00 93.19 100 PHE A CA 1
ATOM 766 C C . PHE A 1 100 ? -12.690 -4.904 9.479 1.00 93.19 100 PHE A C 1
ATOM 768 O O . PHE A 1 100 ? -11.962 -5.066 8.504 1.00 93.19 100 PHE A O 1
ATOM 775 N N . LYS A 1 101 ? -13.447 -3.807 9.621 1.00 94.88 101 LYS A N 1
ATOM 776 C CA . LYS A 1 101 ? -13.471 -2.712 8.633 1.00 94.88 101 LYS A CA 1
ATOM 777 C C . LYS A 1 101 ? -12.092 -2.083 8.435 1.00 94.88 101 LYS A C 1
ATOM 779 O O . LYS A 1 101 ? -11.711 -1.755 7.313 1.00 94.88 101 LYS A O 1
ATOM 784 N N . GLN A 1 102 ? -11.331 -1.912 9.516 1.00 95.38 102 GLN A N 1
ATOM 785 C CA . GLN A 1 102 ? -9.958 -1.421 9.439 1.00 95.38 102 GLN A CA 1
ATOM 786 C C . GLN A 1 102 ? -9.050 -2.412 8.712 1.00 95.38 102 GLN A C 1
ATOM 788 O O . GLN A 1 102 ? -8.298 -1.994 7.840 1.00 95.38 102 GLN A O 1
ATOM 793 N N . ALA A 1 103 ? -9.148 -3.708 9.011 1.00 96.19 103 ALA A N 1
ATOM 794 C CA . ALA A 1 103 ? -8.377 -4.739 8.322 1.00 96.19 103 ALA A CA 1
ATOM 795 C C . ALA A 1 103 ? -8.702 -4.795 6.820 1.00 96.19 103 ALA A C 1
ATOM 797 O O . ALA A 1 103 ? -7.790 -4.883 6.000 1.00 96.19 103 ALA A O 1
ATOM 798 N N . GLU A 1 104 ? -9.978 -4.673 6.451 1.00 97.06 104 GLU A N 1
ATOM 799 C CA . GLU A 1 104 ? -10.421 -4.584 5.057 1.00 97.06 104 GLU A CA 1
ATOM 800 C C . GLU A 1 104 ? -9.847 -3.341 4.366 1.00 97.06 104 GLU A C 1
ATOM 802 O O . GLU A 1 104 ? -9.266 -3.443 3.286 1.00 97.06 104 GLU A O 1
ATOM 807 N N . THR A 1 105 ? -9.913 -2.183 5.026 1.00 98.00 105 THR A N 1
ATOM 808 C CA . THR A 1 105 ? -9.338 -0.933 4.507 1.00 98.00 105 THR A CA 1
ATOM 809 C C . THR A 1 105 ? -7.828 -1.059 4.305 1.00 98.00 105 THR A C 1
ATOM 811 O O . THR A 1 105 ? -7.312 -0.703 3.249 1.00 98.00 105 THR A O 1
ATOM 814 N N . ILE A 1 106 ? -7.109 -1.601 5.293 1.00 97.50 106 ILE A N 1
ATOM 815 C CA . ILE A 1 106 ? -5.661 -1.827 5.210 1.00 97.50 106 ILE A CA 1
ATOM 816 C C . ILE A 1 106 ? -5.344 -2.781 4.057 1.00 97.50 106 ILE A C 1
ATOM 818 O O . ILE A 1 106 ? -4.430 -2.511 3.283 1.00 97.50 106 ILE A O 1
ATOM 822 N N . SER A 1 107 ? -6.110 -3.863 3.901 1.00 97.62 107 SER A N 1
ATOM 823 C CA . SER A 1 107 ? -5.926 -4.806 2.797 1.00 97.62 107 SER A CA 1
ATOM 824 C C . SER A 1 107 ? -6.118 -4.130 1.438 1.00 97.62 107 SER A C 1
ATOM 826 O O . SER A 1 107 ? -5.284 -4.309 0.552 1.00 97.62 107 SER A O 1
ATOM 828 N N . GLY A 1 108 ? -7.157 -3.302 1.292 1.00 97.94 108 GLY A N 1
ATOM 829 C CA . GLY A 1 108 ? -7.395 -2.523 0.076 1.00 97.94 108 GLY A CA 1
ATOM 830 C C . GLY A 1 108 ? -6.233 -1.583 -0.249 1.00 97.94 108 GLY A C 1
ATOM 831 O O . GLY A 1 108 ? -5.708 -1.610 -1.361 1.00 97.94 108 GLY A O 1
ATOM 832 N N . LEU A 1 109 ? -5.753 -0.827 0.742 1.00 98.12 109 LEU A N 1
ATOM 833 C CA . LEU A 1 109 ? -4.608 0.077 0.577 1.00 98.12 109 LEU A CA 1
ATOM 834 C C . LEU A 1 109 ? -3.310 -0.670 0.238 1.00 98.12 109 LEU A C 1
ATOM 836 O O . LEU A 1 109 ? -2.491 -0.180 -0.538 1.00 98.12 109 LEU A O 1
ATOM 840 N N . MET A 1 110 ? -3.102 -1.865 0.796 1.00 97.94 110 MET A N 1
ATOM 841 C CA . MET A 1 110 ? -1.947 -2.699 0.456 1.00 97.94 110 MET A CA 1
ATOM 842 C C . MET A 1 110 ? -1.998 -3.184 -0.994 1.00 97.94 110 MET A C 1
ATOM 844 O O . MET A 1 110 ? -0.969 -3.165 -1.668 1.00 97.94 110 MET A O 1
ATOM 848 N N . GLN A 1 111 ? -3.175 -3.582 -1.481 1.00 98.12 111 GLN A N 1
ATOM 849 C CA . GLN A 1 111 ? -3.364 -3.986 -2.877 1.00 98.12 111 GLN A CA 1
ATOM 850 C C . GLN A 1 111 ? -3.120 -2.813 -3.835 1.00 98.12 111 GLN A C 1
ATOM 852 O O . GLN A 1 111 ? -2.415 -2.969 -4.830 1.00 98.12 111 GLN A O 1
ATOM 857 N N . GLU A 1 112 ? -3.634 -1.624 -3.509 1.00 97.88 112 GLU A N 1
ATOM 858 C CA . GLU A 1 112 ? -3.39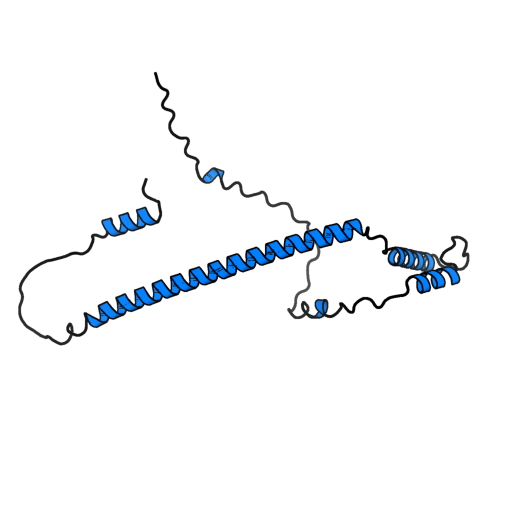6 -0.407 -4.292 1.00 97.88 112 GLU A CA 1
ATOM 859 C C . GLU A 1 112 ? -1.906 -0.038 -4.332 1.00 97.88 112 GLU A C 1
ATOM 861 O O . GLU A 1 112 ? -1.350 0.247 -5.397 1.00 97.88 112 GLU A O 1
ATOM 866 N N . ARG A 1 113 ? -1.226 -0.102 -3.181 1.00 98.12 113 ARG A N 1
ATOM 867 C CA . ARG A 1 113 ? 0.220 0.126 -3.092 1.00 98.12 113 ARG A CA 1
ATOM 868 C C . ARG A 1 113 ? 0.997 -0.843 -3.979 1.00 98.12 113 ARG A C 1
ATOM 870 O O . ARG A 1 113 ? 1.932 -0.416 -4.653 1.00 98.12 113 ARG A O 1
ATOM 877 N N . GLU A 1 114 ? 0.643 -2.124 -3.958 1.00 98.19 114 GLU A N 1
ATOM 878 C CA . GLU A 1 114 ? 1.327 -3.139 -4.759 1.00 98.19 114 GLU A CA 1
ATOM 879 C C . GLU A 1 114 ? 1.146 -2.885 -6.259 1.00 98.19 114 GLU A C 1
ATOM 881 O O . GLU A 1 114 ? 2.123 -2.892 -7.008 1.00 98.19 114 GLU A O 1
ATOM 886 N N . LEU A 1 115 ? -0.072 -2.537 -6.684 1.00 98.31 115 LEU A N 1
ATOM 887 C CA . LEU A 1 115 ? -0.345 -2.151 -8.066 1.00 98.31 115 LEU A CA 1
ATOM 888 C C . LEU A 1 115 ? 0.508 -0.948 -8.497 1.00 98.31 115 LEU A C 1
ATOM 890 O O . LEU A 1 115 ? 1.130 -0.977 -9.558 1.00 98.31 115 LEU A O 1
ATOM 894 N N . MET A 1 116 ? 0.584 0.101 -7.671 1.00 98.31 116 MET A N 1
ATOM 895 C CA . MET A 1 116 ? 1.418 1.268 -7.974 1.00 98.31 116 MET A CA 1
ATOM 896 C C . MET A 1 116 ? 2.902 0.907 -8.082 1.00 98.31 116 MET A C 1
ATOM 898 O O . MET A 1 116 ? 3.587 1.381 -8.990 1.00 98.31 116 MET A O 1
ATOM 902 N N . LEU A 1 117 ? 3.414 0.059 -7.186 1.00 98.25 117 LEU A N 1
ATOM 903 C CA . LEU A 1 117 ? 4.801 -0.403 -7.255 1.00 98.25 117 LEU A CA 1
ATOM 904 C C . LEU A 1 117 ? 5.079 -1.173 -8.544 1.00 98.25 117 LEU A C 1
ATOM 906 O O . LEU A 1 117 ? 6.114 -0.940 -9.174 1.00 98.25 117 LEU A O 1
ATOM 910 N N . GLN A 1 118 ? 4.150 -2.033 -8.958 1.00 98.06 118 GLN A N 1
ATOM 911 C CA . GLN A 1 118 ? 4.256 -2.763 -10.213 1.00 98.06 118 GLN A CA 1
ATOM 912 C C . GLN A 1 118 ? 4.311 -1.800 -11.406 1.00 98.06 118 GLN A C 1
ATOM 914 O O . GLN A 1 118 ? 5.253 -1.880 -12.196 1.00 98.06 118 GLN A O 1
ATOM 919 N N . LEU A 1 119 ? 3.391 -0.834 -11.484 1.00 98.00 119 LEU A N 1
ATOM 920 C CA . LEU A 1 119 ? 3.362 0.171 -12.553 1.00 98.00 119 LEU A CA 1
ATOM 921 C C . LEU A 1 119 ? 4.662 0.984 -12.621 1.00 98.00 119 LEU A C 1
ATOM 923 O O . LEU A 1 119 ? 5.243 1.144 -13.692 1.00 98.00 119 LEU A O 1
ATOM 927 N N . PHE A 1 120 ? 5.176 1.450 -11.479 1.00 98.00 120 PHE A N 1
ATOM 928 C CA . PHE A 1 120 ? 6.449 2.174 -11.451 1.00 98.00 120 PHE A CA 1
ATOM 929 C C . PHE A 1 120 ? 7.636 1.301 -11.858 1.00 98.00 120 PHE A C 1
ATOM 931 O O . PHE A 1 120 ? 8.591 1.800 -12.460 1.00 98.00 120 PHE A O 1
ATOM 938 N N . SER A 1 121 ? 7.615 0.013 -11.514 1.00 97.62 121 SER A N 1
ATOM 939 C CA . SER A 1 121 ? 8.673 -0.918 -11.902 1.00 97.62 121 SER A CA 1
ATOM 940 C C . SER A 1 121 ? 8.686 -1.166 -13.412 1.00 97.62 121 SER A C 1
ATOM 942 O O . SER A 1 121 ? 9.756 -1.132 -14.022 1.00 97.62 121 SER A O 1
ATOM 944 N N . GLU A 1 122 ? 7.507 -1.325 -14.016 1.00 97.81 122 GLU A N 1
ATOM 945 C CA . GLU A 1 122 ? 7.330 -1.520 -15.453 1.00 97.81 122 GLU A CA 1
ATOM 946 C C . GLU A 1 122 ? 7.739 -0.268 -16.229 1.00 97.81 122 GLU A C 1
ATOM 948 O O . GLU A 1 122 ? 8.538 -0.353 -17.160 1.00 97.81 122 GLU A O 1
ATOM 953 N N . GLU A 1 123 ? 7.294 0.909 -15.788 1.00 97.88 123 GLU A N 1
ATOM 954 C CA . GLU A 1 123 ? 7.655 2.181 -16.413 1.00 97.88 123 GLU A CA 1
ATOM 955 C C . GLU A 1 123 ? 9.170 2.418 -16.368 1.00 97.88 123 GLU A C 1
ATOM 957 O O . GLU A 1 123 ? 9.792 2.791 -17.365 1.00 97.88 123 GLU A O 1
ATOM 962 N N . ARG A 1 124 ? 9.806 2.123 -15.228 1.00 98.19 124 ARG A N 1
ATOM 963 C CA . ARG A 1 124 ? 11.264 2.223 -15.098 1.00 98.19 124 ARG A CA 1
ATOM 964 C C . ARG A 1 124 ? 11.982 1.240 -16.024 1.00 98.19 124 ARG A C 1
ATOM 966 O O . ARG A 1 124 ? 13.017 1.596 -16.588 1.00 98.19 124 ARG A O 1
ATOM 973 N N . ALA A 1 125 ? 11.463 0.022 -16.177 1.00 98.06 125 ALA A N 1
ATOM 974 C CA . ALA A 1 125 ? 12.020 -0.968 -17.094 1.00 98.06 125 ALA A CA 1
ATOM 975 C C . ALA A 1 125 ? 11.881 -0.518 -18.557 1.00 98.06 125 ALA A C 1
ATOM 977 O O . ALA A 1 125 ? 12.857 -0.580 -19.310 1.00 98.06 125 ALA A O 1
ATOM 978 N N . ARG A 1 126 ? 10.714 0.018 -18.932 1.00 98.31 126 ARG A N 1
ATOM 979 C CA . ARG A 1 126 ? 10.449 0.592 -20.255 1.00 98.31 126 ARG A CA 1
ATOM 980 C C . ARG A 1 126 ? 11.421 1.723 -20.569 1.00 98.31 126 ARG A C 1
ATOM 982 O O . ARG A 1 126 ? 12.148 1.635 -21.557 1.00 98.31 126 ARG A O 1
ATOM 989 N N . TRP A 1 127 ? 11.513 2.718 -19.688 1.00 98.19 127 TRP A N 1
ATOM 990 C CA . TRP A 1 127 ? 12.428 3.850 -19.844 1.00 98.19 127 TRP A CA 1
ATOM 991 C C . TRP A 1 127 ? 13.888 3.408 -19.981 1.00 98.19 127 TRP A C 1
ATOM 993 O O . TRP A 1 127 ? 14.629 3.917 -20.821 1.00 98.19 127 TRP A O 1
ATOM 1003 N N . LYS A 1 128 ? 14.317 2.421 -19.183 1.00 98.38 128 LYS A N 1
ATOM 1004 C CA . LYS A 1 128 ? 15.672 1.869 -19.279 1.00 98.38 128 LYS A CA 1
ATOM 1005 C C . LYS A 1 128 ? 15.927 1.240 -20.651 1.00 98.38 128 LYS A C 1
ATOM 1007 O O . LYS A 1 128 ? 16.966 1.508 -21.246 1.00 98.38 128 LYS A O 1
ATOM 1012 N N . SER A 1 129 ? 14.979 0.456 -21.163 1.00 97.31 129 SER A N 1
ATOM 1013 C CA . SER A 1 129 ? 15.105 -0.183 -22.479 1.00 97.31 129 SER A CA 1
ATOM 1014 C C . SER A 1 129 ? 15.155 0.829 -23.629 1.00 97.31 129 SER A C 1
ATOM 1016 O O . SER A 1 129 ? 15.930 0.659 -24.571 1.00 97.31 129 SER A O 1
ATOM 1018 N N . GLU A 1 130 ? 14.380 1.912 -23.530 1.00 98.19 130 GLU A N 1
ATOM 1019 C CA . GLU A 1 130 ? 14.380 3.001 -24.505 1.00 98.19 130 GLU A CA 1
ATOM 1020 C C . GLU A 1 130 ? 15.718 3.741 -24.493 1.00 98.19 130 GLU A C 1
ATOM 1022 O O . GLU A 1 130 ? 16.347 3.897 -25.541 1.00 98.19 130 GLU A O 1
ATOM 1027 N N . LYS A 1 131 ? 16.211 4.089 -23.299 1.00 98.44 131 LYS A N 1
ATOM 1028 C CA . LYS A 1 131 ? 17.525 4.707 -23.120 1.00 98.44 131 LYS A CA 1
ATOM 1029 C C . LYS A 1 131 ? 18.645 3.847 -23.714 1.00 98.44 131 LYS A C 1
ATOM 1031 O O . LYS A 1 131 ? 19.456 4.362 -24.476 1.00 98.44 131 LYS A O 1
ATOM 1036 N N . GLU A 1 132 ? 18.665 2.545 -23.433 1.00 98.25 132 GLU A N 1
ATOM 1037 C CA . GLU A 1 132 ? 19.642 1.609 -24.017 1.00 98.25 132 GLU A CA 1
ATOM 1038 C C . GLU A 1 132 ? 19.507 1.502 -25.549 1.00 98.25 132 GLU A C 1
ATOM 1040 O O . GLU A 1 132 ? 20.486 1.284 -26.266 1.00 98.25 132 GLU A O 1
ATOM 1045 N N . GLY A 1 133 ? 18.291 1.632 -26.086 1.00 98.06 133 GLY A N 1
ATOM 1046 C CA . GLY A 1 133 ? 18.045 1.704 -27.527 1.00 98.06 133 GLY A CA 1
ATOM 1047 C C . GLY A 1 133 ? 18.629 2.969 -28.157 1.00 98.06 133 GLY A C 1
ATOM 1048 O O . GLY A 1 133 ? 19.277 2.901 -29.207 1.00 98.06 133 GLY A O 1
ATOM 1049 N N . TRP A 1 134 ? 18.447 4.116 -27.503 1.00 98.06 134 TRP A N 1
ATOM 1050 C CA . TRP A 1 134 ? 19.021 5.390 -27.931 1.00 98.06 134 TRP A CA 1
ATOM 1051 C C . TRP A 1 134 ? 20.545 5.391 -27.839 1.00 98.06 134 TRP A C 1
ATOM 1053 O O . TRP A 1 134 ? 21.196 5.822 -28.787 1.00 98.06 134 TRP A O 1
ATOM 1063 N N . GLU A 1 135 ? 21.118 4.859 -26.758 1.00 98.19 135 GLU A N 1
ATOM 1064 C CA . GLU A 1 135 ? 22.571 4.734 -26.581 1.00 98.19 135 GLU A CA 1
ATOM 1065 C C . GLU A 1 135 ? 23.189 3.882 -27.695 1.00 98.19 135 GLU A C 1
ATOM 1067 O O . GLU A 1 135 ? 24.091 4.348 -28.389 1.00 98.19 135 GLU A O 1
ATOM 1072 N N . ARG A 1 136 ? 22.630 2.697 -27.976 1.00 97.88 136 ARG A N 1
ATOM 1073 C CA . ARG A 1 136 ? 23.095 1.846 -29.088 1.00 97.88 136 ARG A CA 1
ATOM 1074 C C . ARG A 1 136 ? 22.974 2.524 -30.450 1.00 97.88 136 ARG A C 1
ATOM 1076 O O . ARG A 1 136 ? 23.847 2.368 -31.302 1.00 97.88 136 ARG A O 1
ATOM 1083 N N . SER A 1 137 ? 21.898 3.276 -30.672 1.00 97.62 137 SER A N 1
ATOM 1084 C CA . SER A 1 137 ? 21.694 4.008 -31.927 1.00 97.62 137 SER A CA 1
ATOM 1085 C C . SER A 1 137 ? 22.710 5.142 -32.079 1.00 97.62 137 SER A C 1
ATOM 1087 O O . SER A 1 137 ? 23.289 5.315 -33.152 1.00 97.62 137 SER A O 1
ATOM 1089 N N . ALA A 1 138 ? 22.977 5.883 -31.002 1.00 97.62 138 ALA A N 1
ATOM 1090 C CA . ALA A 1 138 ? 23.995 6.924 -30.975 1.00 97.62 138 ALA A CA 1
ATOM 1091 C C . ALA A 1 138 ? 25.396 6.343 -31.222 1.00 97.62 138 ALA A C 1
ATOM 1093 O O . ALA A 1 138 ? 26.140 6.871 -32.049 1.00 97.62 138 ALA A O 1
ATOM 1094 N N . GLU A 1 139 ? 25.735 5.223 -30.580 1.00 95.94 139 GLU A N 1
ATOM 1095 C CA . GLU A 1 139 ? 26.993 4.507 -30.805 1.00 95.94 139 GLU A CA 1
ATOM 1096 C 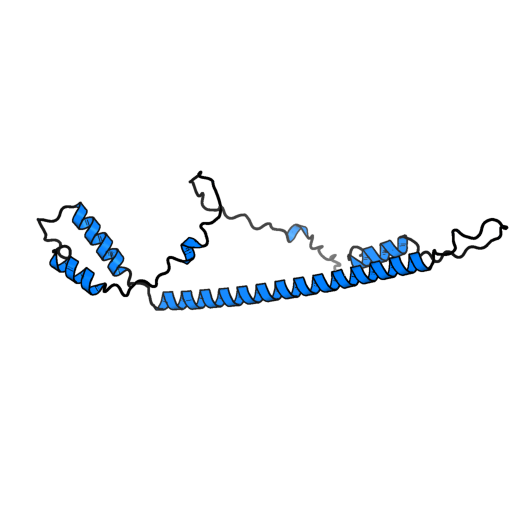C . GLU A 1 139 ? 27.144 4.049 -32.259 1.00 95.94 139 GLU A C 1
ATOM 1098 O O . GLU A 1 139 ? 28.200 4.257 -32.857 1.00 95.94 139 GLU A O 1
ATOM 1103 N N . ALA A 1 140 ? 26.092 3.490 -32.865 1.00 95.81 140 ALA A N 1
ATOM 1104 C CA . ALA A 1 140 ? 26.115 3.066 -34.263 1.00 95.81 140 ALA A CA 1
ATOM 1105 C C . ALA A 1 140 ? 26.372 4.240 -35.223 1.00 95.81 140 ALA A C 1
ATOM 1107 O O . ALA A 1 140 ? 27.168 4.113 -36.154 1.00 95.81 140 ALA A O 1
ATOM 1108 N N . LEU A 1 141 ? 25.756 5.401 -34.972 1.00 94.25 141 LEU A N 1
ATOM 1109 C CA . LEU A 1 141 ? 25.981 6.615 -35.763 1.00 94.25 141 LEU A CA 1
ATOM 1110 C C . LEU A 1 141 ? 27.413 7.147 -35.607 1.00 94.25 141 LEU A C 1
ATOM 1112 O O . LEU A 1 141 ? 28.041 7.546 -36.591 1.00 94.25 141 LEU A O 1
ATOM 1116 N N . ILE A 1 142 ? 27.958 7.125 -34.387 1.00 93.25 142 ILE A N 1
ATOM 1117 C CA . ILE A 1 142 ? 29.351 7.513 -34.122 1.00 93.25 142 ILE A CA 1
ATOM 1118 C C . ILE A 1 142 ? 30.320 6.543 -34.817 1.00 93.25 142 ILE A C 1
ATOM 1120 O O . ILE A 1 142 ? 31.284 6.987 -35.450 1.00 93.25 142 ILE A O 1
ATOM 1124 N N . ALA A 1 143 ? 30.055 5.236 -34.749 1.00 92.31 143 ALA A N 1
ATOM 1125 C CA . ALA A 1 143 ? 30.844 4.193 -35.401 1.00 92.31 143 ALA A CA 1
ATOM 1126 C C . ALA A 1 143 ? 30.806 4.310 -36.934 1.00 92.31 143 ALA A C 1
ATOM 1128 O O . ALA A 1 143 ? 31.834 4.171 -37.596 1.00 92.31 143 ALA A O 1
ATOM 1129 N N . GLN A 1 144 ? 29.642 4.623 -37.511 1.00 90.19 144 GLN A N 1
ATOM 1130 C CA . GLN A 1 144 ? 29.514 4.879 -38.944 1.00 90.19 144 GLN A CA 1
ATOM 1131 C C . GLN A 1 144 ? 30.350 6.096 -39.359 1.00 90.19 144 GLN A C 1
ATOM 1133 O O . GLN A 1 144 ? 31.170 5.993 -40.269 1.00 90.19 144 GLN A O 1
ATOM 1138 N N . LYS A 1 145 ? 30.216 7.220 -38.644 1.00 86.50 145 LYS A N 1
ATOM 1139 C CA . LYS A 1 145 ? 30.982 8.445 -38.921 1.00 86.50 145 LYS A CA 1
ATOM 1140 C C . LYS A 1 145 ? 32.495 8.221 -38.826 1.00 86.50 145 LYS A C 1
ATOM 1142 O O . LYS A 1 145 ? 33.245 8.750 -39.639 1.00 86.50 145 LYS A O 1
ATOM 1147 N N . THR A 1 146 ? 32.958 7.455 -37.838 1.00 84.25 146 THR A N 1
ATOM 1148 C CA . THR A 1 146 ? 34.389 7.142 -37.678 1.00 84.25 146 THR A CA 1
ATOM 1149 C C . THR A 1 146 ? 34.898 6.172 -38.746 1.00 84.25 146 THR A C 1
ATOM 1151 O O . THR A 1 146 ? 36.014 6.350 -39.230 1.00 84.25 146 THR A O 1
ATOM 1154 N N . LYS A 1 147 ? 34.082 5.206 -39.187 1.00 81.62 147 LYS A N 1
ATOM 1155 C CA . LYS A 1 147 ? 34.405 4.293 -40.298 1.00 81.62 147 LYS A CA 1
ATOM 1156 C C . LYS A 1 147 ? 34.414 4.975 -41.670 1.00 81.62 147 LYS A C 1
ATOM 1158 O O . LYS A 1 147 ? 35.132 4.525 -42.557 1.00 81.62 147 LYS A O 1
ATOM 1163 N N . GLU A 1 148 ? 33.644 6.042 -41.855 1.00 71.69 148 GLU A N 1
ATOM 1164 C CA . GLU A 1 148 ? 33.673 6.878 -43.065 1.00 71.69 148 GLU A CA 1
ATOM 1165 C C . GLU A 1 148 ? 34.851 7.877 -43.072 1.00 71.69 148 GLU A C 1
ATOM 1167 O O . GLU A 1 148 ? 35.187 8.423 -44.120 1.00 71.69 148 GLU A O 1
ATOM 1172 N N . ALA A 1 149 ? 35.533 8.081 -41.936 1.00 61.34 149 ALA A N 1
ATOM 1173 C CA . ALA A 1 149 ? 36.652 9.017 -41.784 1.00 61.34 149 ALA A CA 1
ATOM 1174 C C . ALA A 1 149 ? 38.109 8.461 -41.844 1.00 61.34 149 ALA A C 1
ATOM 1176 O O . ALA A 1 149 ? 39.013 9.237 -41.524 1.00 61.34 149 ALA A O 1
ATOM 1177 N N . PRO A 1 150 ? 38.436 7.205 -42.231 1.00 57.59 150 PRO A N 1
ATOM 1178 C CA . PRO A 1 150 ? 39.811 6.706 -42.133 1.00 57.59 150 PRO A CA 1
ATOM 1179 C C . PRO A 1 150 ? 40.756 7.189 -43.248 1.00 57.59 150 PRO A C 1
ATOM 1181 O O . PRO A 1 150 ? 41.945 6.897 -43.157 1.00 57.59 150 PRO A O 1
ATOM 1184 N N . ASP A 1 151 ? 40.285 7.933 -44.260 1.00 52.97 151 ASP A N 1
ATOM 1185 C CA . ASP A 1 151 ? 41.122 8.330 -45.414 1.00 52.97 151 ASP A CA 1
ATOM 1186 C C . ASP A 1 151 ? 41.276 9.850 -45.624 1.00 52.97 151 ASP A C 1
ATOM 1188 O O . ASP A 1 151 ? 41.974 10.301 -46.526 1.00 52.97 151 ASP A O 1
ATOM 1192 N N . ALA A 1 152 ? 40.703 10.688 -44.753 1.00 51.91 152 ALA A N 1
ATOM 1193 C CA . ALA A 1 152 ? 40.821 12.147 -44.895 1.00 51.91 152 ALA A CA 1
ATOM 1194 C C . ALA A 1 152 ? 42.199 12.716 -44.483 1.00 51.91 152 ALA A C 1
ATOM 1196 O O . ALA A 1 152 ? 42.429 13.914 -44.625 1.00 51.91 152 ALA A O 1
ATOM 1197 N N . PHE A 1 153 ? 43.116 11.883 -43.974 1.00 52.44 153 PHE A N 1
ATOM 1198 C CA . PHE A 1 153 ? 44.429 12.316 -43.472 1.00 52.44 153 PHE A CA 1
ATOM 1199 C C . PHE A 1 153 ? 45.634 11.679 -44.182 1.00 52.44 153 PH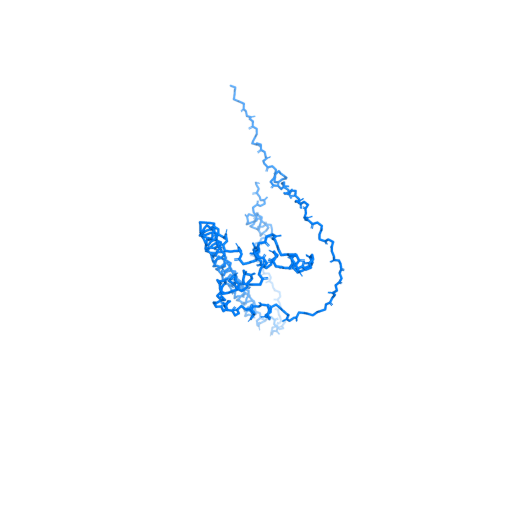E A C 1
ATOM 1201 O O . PHE A 1 153 ? 46.766 11.917 -43.761 1.00 52.44 153 PHE A O 1
ATOM 1208 N N . LYS A 1 154 ? 45.435 10.892 -45.254 1.00 49.91 154 LYS A N 1
ATOM 1209 C CA . LYS A 1 154 ? 46.546 10.223 -45.963 1.00 49.91 154 LYS A CA 1
ATOM 1210 C C . LYS A 1 154 ? 46.687 10.511 -47.458 1.00 49.91 154 LYS A C 1
ATOM 1212 O O . LYS A 1 154 ? 47.590 9.960 -48.080 1.00 49.91 154 LYS A O 1
ATOM 1217 N N . THR A 1 155 ? 45.911 11.433 -48.016 1.00 42.34 155 THR A N 1
ATOM 1218 C CA . THR A 1 155 ? 46.156 11.956 -49.369 1.00 42.34 155 THR A CA 1
ATOM 1219 C C . THR A 1 155 ? 46.477 13.443 -49.318 1.00 42.34 155 THR A C 1
ATOM 1221 O O . THR A 1 155 ? 45.597 14.300 -49.399 1.00 42.34 155 THR A O 1
ATOM 1224 N N . GLU A 1 156 ? 47.767 13.744 -49.178 1.00 49.25 156 GLU A N 1
ATOM 1225 C CA . GLU A 1 156 ? 48.334 15.017 -49.611 1.00 49.25 156 GLU A CA 1
ATOM 1226 C C . GLU A 1 156 ? 48.117 15.207 -51.125 1.00 49.25 156 GLU A C 1
ATOM 1228 O O . GLU A 1 156 ? 48.288 14.278 -51.907 1.00 49.25 156 GLU A O 1
ATOM 1233 N N . VAL A 1 157 ? 47.809 16.448 -51.519 1.00 47.75 157 VAL A N 1
ATOM 1234 C CA . VAL A 1 157 ? 48.186 17.052 -52.810 1.00 47.75 157 VAL A CA 1
ATOM 1235 C C . VAL A 1 157 ? 47.734 16.296 -54.071 1.00 47.75 157 VAL A C 1
ATOM 1237 O O . VAL A 1 157 ? 48.478 15.497 -54.628 1.00 47.75 157 VAL A O 1
ATOM 1240 N N . SER A 1 158 ? 46.568 16.665 -54.621 1.00 41.97 158 SER A N 1
ATOM 1241 C CA . SER A 1 158 ? 46.378 16.913 -56.067 1.00 41.97 158 SER A CA 1
ATOM 1242 C C . SER A 1 158 ? 44.960 17.402 -56.399 1.00 41.97 158 SER A C 1
ATOM 1244 O O . SER A 1 158 ? 43.991 16.668 -56.291 1.00 41.97 158 SER A O 1
ATOM 1246 N N . HIS A 1 159 ? 44.890 18.648 -56.873 1.00 38.16 159 HIS A N 1
ATOM 1247 C CA . HIS A 1 159 ? 43.996 19.125 -57.935 1.00 38.16 159 HIS A CA 1
ATOM 1248 C C . HIS A 1 159 ? 42.466 18.978 -57.777 1.00 38.16 159 HIS A C 1
ATOM 1250 O O . HIS A 1 159 ? 41.847 17.963 -58.072 1.00 38.16 159 HIS A O 1
ATOM 1256 N N . SER A 1 160 ? 41.865 20.116 -57.424 1.00 52.34 160 SER A N 1
ATOM 1257 C CA . SER A 1 160 ? 40.641 20.697 -57.999 1.00 52.34 160 SER A CA 1
ATOM 1258 C C . SER A 1 160 ? 39.889 19.910 -59.095 1.00 52.34 160 SER A C 1
ATOM 1260 O O . SER A 1 160 ? 40.370 19.772 -60.217 1.00 52.34 160 SER A O 1
ATOM 1262 N N . ARG A 1 161 ? 38.607 19.598 -58.837 1.00 39.19 161 ARG A N 1
ATOM 1263 C CA . ARG A 1 161 ? 37.434 20.122 -59.584 1.00 39.19 161 ARG A CA 1
ATOM 1264 C C . ARG A 1 161 ? 36.111 19.474 -59.116 1.00 39.19 161 ARG A C 1
ATOM 1266 O O . ARG A 1 161 ? 35.967 18.270 -59.219 1.00 39.19 161 ARG A O 1
ATOM 1273 N N . ILE A 1 162 ? 35.171 20.332 -58.678 1.00 48.50 162 ILE A N 1
ATOM 1274 C CA . ILE A 1 162 ? 33.719 20.398 -59.010 1.00 48.50 162 ILE A CA 1
ATOM 1275 C C . ILE A 1 162 ? 32.955 19.045 -58.959 1.00 48.50 162 ILE A C 1
ATOM 1277 O O . ILE A 1 162 ? 33.231 18.174 -59.765 1.00 48.50 162 ILE A O 1
ATOM 1281 N N . THR A 1 163 ? 31.972 18.795 -58.083 1.00 43.88 163 THR A N 1
ATOM 1282 C CA . THR A 1 163 ? 30.583 19.307 -58.152 1.00 43.88 163 THR A CA 1
ATOM 1283 C C . THR A 1 163 ? 29.805 18.978 -56.867 1.00 43.88 163 THR A C 1
ATOM 1285 O O . THR A 1 163 ? 29.932 17.919 -56.265 1.00 43.88 163 THR A O 1
ATOM 1288 N N . THR A 1 164 ? 28.926 19.903 -56.498 1.00 52.56 164 THR A N 1
ATOM 1289 C CA . THR A 1 164 ? 27.855 19.816 -55.499 1.00 52.56 164 THR A CA 1
ATOM 1290 C C . THR A 1 164 ? 26.981 18.560 -55.594 1.00 52.56 164 THR A C 1
ATOM 1292 O O . THR A 1 164 ? 26.410 18.295 -56.654 1.00 52.56 164 THR A O 1
ATOM 1295 N N . ARG A 1 165 ? 26.702 17.918 -54.450 1.00 40.25 165 ARG A N 1
ATOM 1296 C CA . ARG A 1 165 ? 25.380 17.329 -54.171 1.00 40.25 165 ARG A CA 1
ATOM 1297 C C . ARG A 1 165 ? 25.114 17.279 -52.661 1.00 40.25 165 ARG A C 1
ATOM 1299 O O . ARG A 1 165 ? 25.293 16.264 -52.001 1.00 40.25 165 ARG A O 1
ATOM 1306 N N . ASN A 1 166 ? 24.687 18.422 -52.126 1.00 46.53 166 ASN A N 1
ATOM 1307 C CA . ASN A 1 166 ? 24.023 18.508 -50.829 1.00 46.53 166 ASN A CA 1
ATOM 1308 C C . ASN A 1 166 ? 22.714 17.708 -50.891 1.00 46.53 166 ASN A C 1
ATOM 1310 O O . ASN A 1 166 ? 21.779 18.118 -51.573 1.00 46.53 166 ASN A O 1
ATOM 1314 N N . SER A 1 167 ? 22.623 16.617 -50.138 1.00 50.94 167 SER A N 1
ATOM 1315 C CA . SER A 1 167 ? 21.351 16.113 -49.608 1.00 50.94 167 SER A CA 1
ATOM 1316 C C . SER A 1 167 ? 21.354 16.265 -48.088 1.00 50.94 167 SER A C 1
ATOM 1318 O O . SER A 1 167 ? 21.108 15.320 -47.345 1.00 50.94 167 SER A O 1
ATOM 1320 N N . ALA A 1 168 ? 21.695 17.464 -47.616 1.00 53.41 168 ALA A N 1
ATOM 1321 C CA . ALA A 1 168 ? 21.331 17.873 -46.274 1.00 53.41 168 ALA A CA 1
ATOM 1322 C C . ALA A 1 168 ? 19.837 18.184 -46.328 1.00 53.41 168 ALA A C 1
ATOM 1324 O O . ALA A 1 168 ? 19.432 19.113 -47.029 1.00 53.41 168 ALA A O 1
ATOM 1325 N N . ILE A 1 169 ? 19.024 17.379 -45.641 1.00 56.34 169 ILE A N 1
ATOM 1326 C CA . ILE A 1 169 ? 17.646 17.755 -45.333 1.00 56.34 169 ILE A CA 1
ATOM 1327 C C . ILE A 1 169 ? 17.750 19.135 -44.687 1.00 56.34 169 ILE A C 1
ATOM 1329 O O . ILE A 1 169 ? 18.428 19.275 -43.664 1.00 56.34 169 ILE A O 1
ATOM 1333 N N . PRO A 1 170 ? 17.200 20.176 -45.316 1.00 61.88 170 PRO A N 1
ATOM 1334 C CA . PRO A 1 170 ? 17.416 21.506 -44.814 1.00 61.88 170 PRO A CA 1
ATOM 1335 C C . PRO A 1 170 ? 16.794 21.640 -43.425 1.00 61.88 170 PRO A C 1
ATOM 1337 O O . PRO A 1 170 ? 15.749 21.060 -43.135 1.00 61.88 170 PRO A O 1
ATOM 1340 N N . ILE A 1 171 ? 17.458 22.414 -42.572 1.00 61.38 171 ILE A N 1
ATOM 1341 C CA . ILE A 1 171 ? 17.167 22.537 -41.137 1.00 61.38 171 ILE A CA 1
ATOM 1342 C C . ILE A 1 171 ? 15.691 22.885 -40.871 1.00 61.38 171 ILE A C 1
ATOM 1344 O O . ILE A 1 171 ? 15.132 22.440 -39.876 1.00 61.38 171 ILE A O 1
ATOM 1348 N N . TRP A 1 172 ? 15.017 23.583 -41.791 1.00 66.44 172 TRP A N 1
ATOM 1349 C CA . TRP A 1 172 ? 13.579 23.853 -41.699 1.00 66.44 172 TRP A CA 1
ATOM 1350 C C . TRP A 1 172 ? 12.697 22.593 -41.742 1.00 66.44 172 TRP A C 1
ATOM 1352 O O . TRP A 1 172 ? 11.701 22.539 -41.032 1.00 66.44 172 TRP A O 1
ATOM 1362 N N . ILE A 1 173 ? 13.080 21.543 -42.477 1.00 69.50 173 ILE A N 1
ATOM 1363 C CA . ILE A 1 173 ? 12.363 20.255 -42.469 1.00 69.50 173 ILE A CA 1
ATOM 1364 C C . ILE A 1 173 ? 12.598 19.509 -41.147 1.00 69.50 173 ILE A C 1
ATOM 1366 O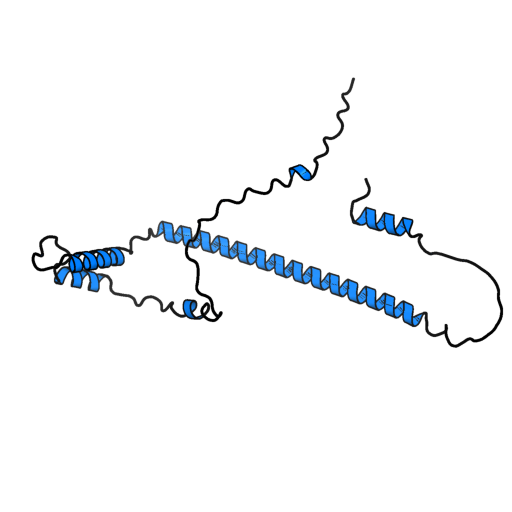 O . ILE A 1 173 ? 11.678 18.894 -40.616 1.00 69.50 173 ILE A O 1
ATOM 1370 N N . ALA A 1 174 ? 13.803 19.595 -40.574 1.00 63.91 174 ALA A N 1
ATOM 1371 C CA . ALA A 1 174 ? 14.083 19.008 -39.262 1.00 63.91 174 ALA A CA 1
ATOM 1372 C C . ALA A 1 174 ? 13.302 19.716 -38.139 1.00 63.91 174 ALA A C 1
ATOM 1374 O O . ALA A 1 174 ? 12.800 19.057 -37.231 1.00 63.91 174 ALA A O 1
ATOM 1375 N N . ILE A 1 175 ? 13.142 21.040 -38.232 1.00 69.75 175 ILE A N 1
ATOM 1376 C CA . ILE A 1 175 ? 12.320 21.828 -37.305 1.00 69.75 175 ILE A CA 1
ATOM 1377 C C . ILE A 1 175 ? 10.836 21.474 -37.457 1.00 69.75 175 ILE A C 1
ATOM 1379 O O . ILE A 1 175 ? 10.166 21.286 -36.448 1.00 69.75 175 ILE A O 1
ATOM 1383 N N . ASP A 1 176 ? 10.335 21.302 -38.681 1.00 71.25 176 ASP A N 1
ATOM 1384 C CA . ASP A 1 176 ? 8.940 20.910 -38.924 1.00 71.25 176 ASP A CA 1
ATOM 1385 C C . ASP A 1 176 ? 8.613 19.516 -38.368 1.00 71.25 176 ASP A C 1
ATOM 1387 O O . ASP A 1 176 ? 7.545 19.320 -37.787 1.00 71.25 176 ASP A O 1
ATOM 1391 N N . ILE A 1 177 ? 9.537 18.557 -38.483 1.00 72.44 177 ILE A N 1
ATOM 1392 C CA . ILE A 1 177 ? 9.373 17.217 -37.899 1.00 72.44 177 ILE A CA 1
ATOM 1393 C C . ILE A 1 177 ? 9.399 17.289 -36.367 1.00 72.44 177 ILE A C 1
ATOM 1395 O O . ILE A 1 177 ? 8.586 16.641 -35.710 1.00 72.44 177 ILE A O 1
ATOM 1399 N N . LEU A 1 178 ? 10.282 18.110 -35.790 1.00 74.50 178 LEU A N 1
ATOM 1400 C CA . LEU A 1 178 ? 10.355 18.300 -34.341 1.00 74.50 178 LEU A CA 1
ATOM 1401 C C . LEU A 1 178 ? 9.097 19.002 -33.796 1.00 74.50 178 LEU A C 1
ATOM 1403 O O . LEU A 1 178 ? 8.586 18.625 -32.745 1.00 74.50 178 LEU A O 1
ATOM 1407 N N . GLN A 1 179 ? 8.551 19.980 -34.523 1.00 70.44 179 GLN A N 1
ATOM 1408 C CA . GLN A 1 179 ? 7.312 20.663 -34.138 1.00 70.44 179 GLN A CA 1
ATOM 1409 C C . GLN A 1 179 ? 6.069 19.782 -34.301 1.00 70.44 179 GLN A C 1
ATOM 1411 O O . GLN A 1 179 ? 5.142 19.905 -33.499 1.00 70.44 179 GLN A O 1
ATOM 1416 N N . LEU A 1 180 ? 6.058 18.869 -35.278 1.00 74.50 180 LEU A N 1
ATOM 1417 C CA . LEU A 1 180 ? 5.003 17.865 -35.438 1.00 74.50 180 LEU A CA 1
ATOM 1418 C C . LEU A 1 180 ? 5.062 16.802 -34.328 1.00 74.50 180 LEU A C 1
ATOM 1420 O O . LEU A 1 180 ? 4.025 16.413 -33.801 1.00 74.50 180 LEU A O 1
ATOM 1424 N N . ALA A 1 181 ? 6.265 16.380 -33.923 1.00 67.38 181 ALA A N 1
ATOM 1425 C CA . ALA A 1 181 ? 6.461 15.407 -32.845 1.00 67.38 181 ALA A CA 1
ATOM 1426 C C . ALA A 1 181 ? 6.109 15.961 -31.451 1.00 67.38 181 ALA A C 1
ATOM 1428 O O . ALA A 1 181 ? 5.700 15.200 -30.579 1.00 67.38 181 ALA A O 1
ATOM 1429 N N . ILE A 1 182 ? 6.240 17.276 -31.243 1.00 73.06 182 ILE A N 1
ATOM 1430 C CA . ILE A 1 182 ? 5.921 17.952 -29.970 1.00 73.06 182 ILE A CA 1
ATOM 1431 C C . ILE A 1 182 ? 4.491 18.548 -29.988 1.00 73.06 182 ILE A C 1
ATOM 1433 O O . ILE A 1 182 ? 4.024 19.084 -28.988 1.00 73.06 182 ILE A O 1
ATOM 1437 N N . GLY A 1 183 ? 3.751 18.426 -31.099 1.00 62.38 183 GLY A N 1
ATOM 1438 C CA . GLY A 1 183 ? 2.359 18.888 -31.199 1.00 62.38 183 GLY A CA 1
ATOM 1439 C C . GLY A 1 183 ? 2.195 20.413 -31.166 1.00 62.38 183 GLY A C 1
ATOM 1440 O O . GLY A 1 183 ? 1.172 20.914 -30.711 1.00 62.38 183 GLY A O 1
ATOM 1441 N N . ILE A 1 184 ? 3.208 21.159 -31.623 1.00 66.19 184 ILE A N 1
ATOM 1442 C CA . ILE A 1 184 ? 3.244 22.635 -31.579 1.00 66.19 184 ILE A CA 1
ATOM 1443 C C . ILE A 1 184 ? 2.653 23.264 -32.857 1.00 66.19 184 ILE A C 1
ATOM 1445 O O . ILE A 1 184 ? 2.331 24.450 -32.875 1.00 66.19 184 ILE A O 1
ATOM 1449 N N . ARG A 1 185 ? 2.468 22.485 -33.931 1.00 51.56 185 ARG A N 1
ATOM 1450 C CA . ARG A 1 185 ? 1.951 22.979 -35.215 1.00 51.56 185 ARG A CA 1
ATOM 1451 C C . ARG A 1 185 ? 0.446 22.697 -35.340 1.00 51.56 185 ARG A C 1
ATOM 1453 O O . ARG A 1 185 ? 0.072 21.542 -35.535 1.00 51.56 185 ARG A O 1
ATOM 1460 N N . GLN A 1 186 ? -0.388 23.735 -35.206 1.00 53.78 186 GLN A N 1
ATOM 1461 C CA . GLN A 1 186 ? -1.785 23.733 -35.676 1.00 53.78 186 GLN A CA 1
ATOM 1462 C C . GLN A 1 186 ? -1.864 24.199 -37.128 1.00 53.78 186 GLN A C 1
ATOM 1464 O O . GLN A 1 186 ? -1.085 25.114 -37.486 1.00 53.78 186 GLN A O 1
#

Secondary structure (DSSP, 8-state):
----PPP----GGGS--------------------S-TTTTTTT--PPP----HHHHHHHHHHTTTTSTT-TTS-H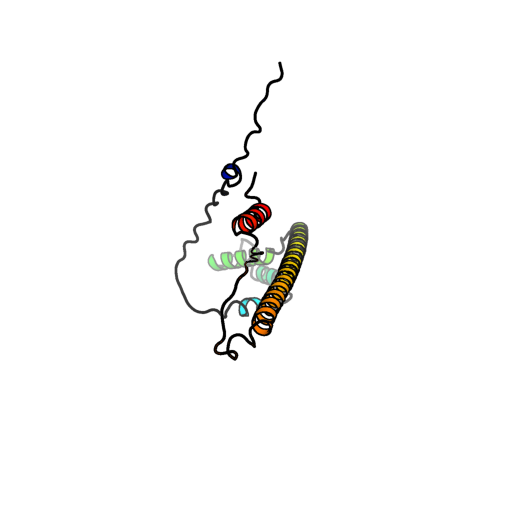HHHHHHHHHHHHHGGG---HHHHHHHHHHHHHHHHHHHHHHHHHHHHHHHHHHHHHHHHHHHHHHHHHHHHH-TTTTS----------------HHHHHHHHHHHTT---

Organism: NCBI:txid856835

Foldseek 3Di:
DDDDDDPDPPPCVVVPPPDDDDDDPPPPDDDDDDDDDCPVVVVVPPPPPDPPVLVVVVVVCVVVVLVDPPPPPDDPVNNVVSVVSVVVSVPVPPPVVNVVVVVVVVVVVVVVVVVVVVVVVVVVVVVVVVVVVVVVVVVVVVVVVVVVPPPPPPDDDDDDDDDDDDPPPPVVVVVVVVCVVVVVDD

Sequence (186 aa):
MANDLPPQSLALSDIIHTMSPSPAPQNMEQSQSVNGTDTEERARSLDPPQVIDLKSYRHKLSEMGFSSSETESATSRERELANMVLSLLDAGRWDPTQLFKQAETISGLMQERELMLQLFSEERARWKSEKEGWERSAEALIAQKTKEAPDAFKTEVSHSRITTRNSAIPIWIAIDILQLAIGIRQ

Radius of gyration: 38.28 Å; chains: 1; bounding box: 77×45×113 Å

pLDDT: mean 70.72, std 19.65, range [38.16, 98.44]